Protein AF-0000000073494129 (afdb_homodimer)

Radius of gyration: 34.75 Å; Cα contacts (8 Å, |Δi|>4): 267; chains: 2; bounding box: 136×107×56 Å

Solvent-accessible surface area (backbone atoms only — not comparable to full-atom values): 20335 Å² total; per-residue (Å²): 143,83,83,86,74,84,69,79,71,72,79,73,80,78,79,75,77,71,79,79,78,85,82,74,72,57,86,70,65,65,87,64,65,72,73,70,74,83,47,65,72,55,46,52,47,38,52,69,36,65,67,53,18,71,71,28,72,67,41,43,50,52,49,50,52,50,38,52,51,42,27,74,72,69,63,77,30,65,69,54,54,41,36,52,50,52,44,51,50,51,51,50,50,37,54,53,42,50,53,50,52,50,49,52,51,49,50,37,52,41,28,54,35,89,86,26,94,46,45,64,79,72,57,50,58,42,66,58,48,49,49,38,60,71,74,66,42,70,58,60,67,64,67,57,49,56,38,43,51,52,42,50,47,52,40,55,77,40,64,45,53,56,48,37,53,48,47,31,64,74,61,71,102,140,74,87,76,82,72,80,73,79,74,74,78,80,78,80,74,76,70,75,80,77,81,76,77,69,60,81,72,60,65,86,63,67,72,72,70,75,86,46,65,72,55,46,53,46,39,54,69,35,64,67,52,16,70,70,28,71,66,42,42,51,55,50,50,53,50,38,53,52,43,26,74,71,69,64,75,28,65,68,54,54,39,36,53,51,51,43,50,52,52,50,51,50,37,53,51,43,51,54,51,52,51,49,53,50,48,50,38,53,41,30,52,34,89,87,24,94,45,44,66,78,72,61,47,57,38,64,60,49,49,49,38,58,71,73,67,42,70,59,60,68,65,67,56,48,57,36,41,50,51,43,50,47,53,39,54,77,40,63,47,52,56,48,38,53,50,45,30,65,77,60,71,102

Foldseek 3Di:
DDDDPPPVVPPDPDPPPPPDDDDPVPVVDDVVVPPPPDDPVNLCQVLVAVVSQLVDPNSLVLLVVVLVVVCVVPVPSVVLNVLSVVLVVLVVLLVVLVVVLVVLVVCLQQALDPPHPNHPPPDDCSVVSVCCSPPPNDPDSCVCVVVSVVSSVVCRVPVSVVVSVVSCVVHVD/DDDDDPPDPPDPDDPPPPPDPDPPPPVVPPVPVPLPPDDPVNLCQVLVAVVSQLVDPNSLVLLVVVLVVVCVVPVPSVVLVVLSVVLVVLVVLLVVLVVVLVVLVVCLQQALDPPHPNHPPPPPCSVVSVCCSPPPGDPDSCVCVVVSVVSSVVCRVPCSVVVSVVSCVVHVD

Secondary structure (DSSP, 8-state):
-----------------------TTGGGS----------HHHHHHHHH-HHHHHH-HHHHHHHHHHHHHHHHHHS--HHHHHHHHHHHHHHHHHHHHHHHHHHHHHHIIIIISTT-TT-----SSHHHHHHIIIII--TTTTTTHHHHHHHHHHHHTTHHHHHHHHHHHHHT-/-----------------------TTGGGS----------HHHHHHHHH-HHHHHH-HHHHHHHHHHHHHHHHHHS--HHHHHHHHHHHHHHHHHHHHHHHHHHHHHHIIIIISTT-TT-----TTHHHHHHIIIII--TTTTTTHHHHHHHHHHHHTTHHHHHHHHHHHHHT-

pLDDT: mean 80.73, std 26.27, range [21.56, 98.44]

Sequence (346 aa):
MSSPTKDAAQPAPQATTTPATKTEKEKEKAKQEKKKVLTKPQGEKWSSSINALLADPEGVEAFRDFLVELENESGEAGEYTRYIDFYLECEEYKARFKKLEDKAKEIFEDYLAVGADKEVGTGGKSVEIGDKLEDEGLEGVNLFDEPQKKVKKKLADGVYINFCLDIKKKLKLMSSPTKDAAQPAPQATTTPATKTEKEKEKAKQEKKKVLTKPQGEKWSSSINALLADPEGVEAFRDFLVELENESGEAGEYTRYIDFYLECEEYKARFKKLEDKAKEIFEDYLAVGADKEVGTGGKSVEIGDKLEDEGLEGVNLFDEPQKKVKKKLADGVYINFCLDIKKKLKL

Nearest PDB structures (foldseek):
  6rlu-assembly1_B  TM=3.158E-01  e=8.314E+00  Trypanosoma brucei gambiense

Structure (mmCIF, N/CA/C/O backbone):
data_AF-0000000073494129-model_v1
#
loop_
_entity.id
_entity.type
_entity.pdbx_description
1 polymer 'RGS domain-containing protein'
#
loop_
_atom_site.group_PDB
_atom_site.id
_atom_site.type_symbol
_atom_site.label_atom_id
_atom_site.label_alt_id
_atom_site.label_comp_id
_atom_site.label_asym_id
_atom_site.label_entity_id
_atom_site.label_seq_id
_atom_site.pdbx_PDB_ins_code
_atom_site.Cartn_x
_atom_site.Cartn_y
_atom_site.Cartn_z
_atom_site.occupancy
_atom_site.B_iso_or_equiv
_atom_site.auth_seq_id
_atom_site.auth_comp_id
_atom_site.auth_asym_id
_atom_site.auth_atom_id
_atom_site.pdbx_PDB_model_num
ATOM 1 N N . MET A 1 1 ? -78.188 -54.969 -7.621 1 22.17 1 MET A N 1
ATOM 2 C CA . MET A 1 1 ? -78.312 -54.125 -8.797 1 22.17 1 MET A CA 1
ATOM 3 C C . MET A 1 1 ? -77 -53.469 -9.164 1 22.17 1 MET A C 1
ATOM 5 O O . MET A 1 1 ? -76.062 -53.406 -8.344 1 22.17 1 MET A O 1
ATOM 9 N N . SER A 1 2 ? -77.062 -52.562 -10.234 1 22.11 2 SER A N 1
ATOM 10 C CA . SER A 1 2 ? -76.312 -52.156 -11.398 1 22.11 2 SER A CA 1
ATOM 11 C C . SER A 1 2 ? -75.188 -51.188 -11.016 1 22.11 2 SER A C 1
ATOM 13 O O . SER A 1 2 ? -74 -51.438 -11.242 1 22.11 2 SER A O 1
ATOM 15 N N . SER A 1 3 ? -75.375 -49.906 -11.406 1 23.48 3 SER A N 1
ATOM 16 C CA . SER A 1 3 ? -74.688 -49.406 -12.594 1 23.48 3 SER A CA 1
ATOM 17 C C . SER A 1 3 ? -73.5 -48.531 -12.227 1 23.48 3 SER A C 1
ATOM 19 O O . SER A 1 3 ? -72.375 -48.75 -12.719 1 23.48 3 SER A O 1
ATOM 21 N N . PRO A 1 4 ? -73.625 -47.156 -12.242 1 27.2 4 PRO A N 1
ATOM 22 C CA . PRO A 1 4 ? -73.062 -46.188 -13.172 1 27.2 4 PRO A CA 1
ATOM 23 C C . PRO A 1 4 ? -71.812 -45.5 -12.609 1 27.2 4 PRO A C 1
ATOM 25 O O . PRO A 1 4 ? -71.688 -45.312 -11.391 1 27.2 4 PRO A O 1
ATOM 28 N N . THR A 1 5 ? -70.688 -45.469 -13.352 1 24.5 5 THR A N 1
ATOM 29 C CA . THR A 1 5 ? -69.25 -45.312 -13.5 1 24.5 5 THR A CA 1
ATOM 30 C C . THR A 1 5 ? -68.875 -43.844 -13.367 1 24.5 5 THR A C 1
ATOM 32 O O . THR A 1 5 ? -67.688 -43.5 -13.5 1 24.5 5 THR A O 1
ATOM 35 N N . LYS A 1 6 ? -70 -42.844 -13.18 1 23.64 6 LYS A N 1
ATOM 36 C CA . LYS A 1 6 ? -69.688 -41.594 -13.883 1 23.64 6 LYS A CA 1
ATOM 37 C C . LYS A 1 6 ? -68.438 -40.938 -13.328 1 23.64 6 LYS A C 1
ATOM 39 O O . LYS A 1 6 ? -68.375 -40.562 -12.148 1 23.64 6 LYS A O 1
ATOM 44 N N . ASP A 1 7 ? -67.188 -41.25 -13.844 1 23.44 7 ASP A N 1
ATOM 45 C CA . ASP A 1 7 ? -65.812 -40.906 -13.633 1 23.44 7 ASP A CA 1
ATOM 46 C C . ASP A 1 7 ? -65.562 -39.406 -13.789 1 23.44 7 ASP A C 1
ATOM 48 O O . ASP A 1 7 ? -65.625 -38.875 -14.906 1 23.44 7 ASP A O 1
ATOM 52 N N . ALA A 1 8 ? -66.5 -38.562 -13.023 1 25.3 8 ALA A N 1
ATOM 53 C CA . ALA A 1 8 ? -66.5 -37.125 -13.25 1 25.3 8 ALA A CA 1
ATOM 54 C C . ALA A 1 8 ? -65.125 -36.562 -13.32 1 25.3 8 ALA A C 1
ATOM 56 O O . ALA A 1 8 ? -64.375 -36.594 -12.328 1 25.3 8 ALA A O 1
ATOM 57 N N . ALA A 1 9 ? -64.438 -36.75 -14.578 1 24.75 9 ALA A N 1
ATOM 58 C CA . ALA A 1 9 ? -63.094 -36.406 -15 1 24.75 9 ALA A CA 1
ATOM 59 C C . ALA A 1 9 ? -62.812 -34.906 -14.781 1 24.75 9 ALA A C 1
ATOM 61 O O . ALA A 1 9 ? -63.531 -34.062 -15.305 1 24.75 9 ALA A O 1
ATOM 62 N N . GLN A 1 10 ? -62.719 -34.531 -13.477 1 27.98 10 GLN A N 1
ATOM 63 C CA . GLN A 1 10 ? -62.469 -33.125 -13.125 1 27.98 10 GLN A CA 1
ATOM 64 C C . GLN A 1 10 ? -61.469 -32.469 -14.062 1 27.98 10 GLN A C 1
ATOM 66 O O . GLN A 1 10 ? -60.406 -33.062 -14.344 1 27.98 10 GLN A O 1
ATOM 71 N N . PRO A 1 11 ? -62 -31.672 -15.008 1 27.75 11 PRO A N 1
ATOM 72 C CA . PRO A 1 11 ? -61.219 -31.047 -16.078 1 27.75 11 PRO A CA 1
ATOM 73 C C . PRO A 1 11 ? -59.938 -30.406 -15.555 1 27.75 11 PRO A C 1
ATOM 75 O O . PRO A 1 11 ? -59.938 -29.844 -14.453 1 27.75 11 PRO A O 1
ATOM 78 N N . ALA A 1 12 ? -58.781 -30.938 -15.953 1 27.8 12 ALA A N 1
ATOM 79 C CA . ALA A 1 12 ? -57.375 -30.609 -15.719 1 27.8 12 ALA A CA 1
ATOM 80 C C . ALA A 1 12 ? -57.094 -29.141 -15.984 1 27.8 12 ALA A C 1
ATOM 82 O O . ALA A 1 12 ? -57.562 -28.578 -16.969 1 27.8 12 ALA A O 1
ATOM 83 N N . PRO A 1 13 ? -57.031 -28.344 -14.844 1 28.06 13 PRO A N 1
ATOM 84 C CA . PRO A 1 13 ? -56.719 -26.922 -14.938 1 28.06 13 PRO A CA 1
ATOM 85 C C . PRO A 1 13 ? -55.656 -26.609 -15.984 1 28.06 13 PRO A C 1
ATOM 87 O O . PRO A 1 13 ? -54.688 -27.359 -16.125 1 28.06 13 PRO A O 1
ATOM 90 N N . GLN A 1 14 ? -56.031 -26.047 -17.125 1 25.22 14 GLN A N 1
ATOM 91 C CA . GLN A 1 14 ? -55.25 -25.609 -18.297 1 25.22 14 GLN A CA 1
ATOM 92 C C . GLN A 1 14 ? -54.031 -24.812 -17.875 1 25.22 14 GLN A C 1
ATOM 94 O O . GLN A 1 14 ? -54.094 -23.984 -16.969 1 25.22 14 GLN A O 1
ATOM 99 N N . ALA A 1 15 ? -52.781 -25.406 -18.172 1 29.42 15 ALA A N 1
ATOM 100 C CA . ALA A 1 15 ? -51.375 -25.062 -18.094 1 29.42 15 ALA A CA 1
ATOM 101 C C . ALA A 1 15 ? -51.094 -23.672 -18.688 1 29.42 15 ALA A C 1
ATOM 103 O O . ALA A 1 15 ? -51.219 -23.484 -19.891 1 29.42 15 ALA A O 1
ATOM 104 N N . THR A 1 16 ? -51.75 -22.656 -18.141 1 28.91 16 THR A N 1
ATOM 105 C CA . THR A 1 16 ? -51.438 -21.359 -18.719 1 28.91 16 THR A CA 1
ATOM 106 C C . THR A 1 16 ? -49.938 -21.203 -18.875 1 28.91 16 THR A C 1
ATOM 108 O O . THR A 1 16 ? -49.156 -21.438 -17.938 1 28.91 16 THR A O 1
ATOM 111 N N . THR A 1 17 ? -49.469 -21.375 -20.203 1 28.91 17 THR A N 1
ATOM 112 C CA . THR A 1 17 ? -48.156 -21.25 -20.859 1 28.91 17 THR A CA 1
ATOM 113 C C . THR A 1 17 ? -47.5 -19.906 -20.5 1 28.91 17 THR A C 1
ATOM 115 O O . THR A 1 17 ? -48.031 -18.844 -20.891 1 28.91 17 THR A O 1
ATOM 118 N N . THR A 1 18 ? -47.25 -19.734 -19.141 1 30.62 18 THR A N 1
ATOM 119 C CA . THR A 1 18 ? -46.531 -18.516 -18.781 1 30.62 18 THR A CA 1
ATOM 120 C C . THR A 1 18 ? -45.406 -18.234 -19.781 1 30.62 18 THR A C 1
ATOM 122 O O . THR A 1 18 ? -44.625 -19.125 -20.109 1 30.62 18 THR A O 1
ATOM 125 N N . PRO A 1 19 ? -45.594 -17.094 -20.516 1 29.94 19 PRO A N 1
ATOM 126 C CA . PRO A 1 19 ? -44.656 -16.609 -21.531 1 29.94 19 PRO A CA 1
ATOM 127 C C . PRO A 1 19 ? -43.188 -16.609 -21.031 1 29.94 19 PRO A C 1
ATOM 129 O O . PRO A 1 19 ? -42.906 -16.156 -19.922 1 29.94 19 PRO A O 1
ATOM 132 N N . ALA A 1 20 ? -42.406 -17.609 -21.5 1 30.62 20 ALA A N 1
ATOM 133 C CA . ALA A 1 20 ? -40.969 -17.766 -21.375 1 30.62 20 ALA A CA 1
ATOM 134 C C . ALA A 1 20 ? -40.25 -16.453 -21.656 1 30.62 20 ALA A C 1
ATOM 136 O O . ALA A 1 20 ? -40.531 -15.773 -22.656 1 30.62 20 ALA A O 1
ATOM 137 N N . THR A 1 21 ? -40 -15.648 -20.594 1 28.28 21 THR A N 1
ATOM 138 C CA . THR A 1 21 ? -39.094 -14.5 -20.531 1 28.28 21 THR A CA 1
ATOM 139 C C . THR A 1 21 ? -37.875 -14.727 -21.438 1 28.28 21 THR A C 1
ATOM 141 O O . THR A 1 21 ? -37.344 -15.836 -21.5 1 28.28 21 THR A O 1
ATOM 144 N N . LYS A 1 22 ? -37.469 -13.492 -22.219 1 27.72 22 LYS A N 1
ATOM 145 C CA . LYS A 1 22 ? -36.469 -13.086 -23.219 1 27.72 22 LYS A CA 1
ATOM 146 C C . LYS A 1 22 ? -35.094 -13.609 -22.859 1 27.72 22 LYS A C 1
ATOM 148 O O . LYS A 1 22 ? -34.781 -13.805 -21.672 1 27.72 22 LYS A O 1
ATOM 153 N N . THR A 1 23 ? -34.219 -13.969 -24.047 1 28.17 23 THR A N 1
ATOM 154 C CA . THR A 1 23 ? -33.031 -14.578 -24.609 1 28.17 23 THR A CA 1
ATOM 155 C C . THR A 1 23 ? -31.781 -13.883 -24.094 1 28.17 23 THR A C 1
ATOM 157 O O . THR A 1 23 ? -31.422 -12.797 -24.562 1 28.17 23 THR A O 1
ATOM 160 N N . GLU A 1 24 ? -31.734 -13.625 -22.734 1 28.58 24 GLU A N 1
ATOM 161 C CA . GLU A 1 24 ? -30.469 -13.031 -22.281 1 28.58 24 GLU A CA 1
ATOM 162 C C . GLU A 1 24 ? -29.281 -13.875 -22.703 1 28.58 24 GLU A C 1
ATOM 164 O O . GLU A 1 24 ? -28.188 -13.727 -22.172 1 28.58 24 GLU A O 1
ATOM 169 N N . LYS A 1 25 ? -29.547 -15.047 -23.359 1 28.56 25 LYS A N 1
ATOM 170 C CA . LYS A 1 25 ? -28.359 -15.844 -23.656 1 28.56 25 LYS A CA 1
ATOM 171 C C . LYS A 1 25 ? -27.359 -15.055 -24.5 1 28.56 25 LYS A C 1
ATOM 173 O O . LYS A 1 25 ? -26.234 -15.508 -24.734 1 28.56 25 LYS A O 1
ATOM 178 N N . GLU A 1 26 ? -27.891 -14.094 -25.344 1 28.84 26 GLU A N 1
ATOM 179 C CA . GLU A 1 26 ? -27.047 -13.867 -26.516 1 28.84 26 GLU A CA 1
ATOM 180 C C . GLU A 1 26 ? -25.828 -13.023 -26.141 1 28.84 26 GLU A C 1
ATOM 182 O O . GLU A 1 26 ? -24.875 -12.93 -26.922 1 28.84 26 GLU A O 1
ATOM 187 N N . LYS A 1 27 ? -26.062 -11.898 -25.328 1 31.28 27 LYS A N 1
ATOM 188 C CA . LYS A 1 27 ? -24.938 -10.961 -25.453 1 31.28 27 LYS A CA 1
ATOM 189 C C . LYS A 1 27 ? -23.641 -11.602 -25 1 31.28 27 LYS A C 1
ATOM 191 O O . LYS A 1 27 ? -22.812 -10.953 -24.344 1 31.28 27 LYS A O 1
ATOM 196 N N . GLU A 1 28 ? -23.75 -12.883 -24.469 1 32.31 28 GLU A N 1
ATOM 197 C CA . GLU A 1 28 ? -22.453 -13.375 -24.031 1 32.31 28 GLU A CA 1
ATOM 198 C C . GLU A 1 28 ? -21.469 -13.469 -25.203 1 32.31 28 GLU A C 1
ATOM 200 O O . GLU A 1 28 ? -20.391 -14.055 -25.078 1 32.31 28 GLU A O 1
ATOM 205 N N . LYS A 1 29 ? -22.062 -13.211 -26.453 1 30.86 29 LYS A N 1
ATOM 206 C CA . LYS A 1 29 ? -21.156 -13.617 -27.516 1 30.86 29 LYS A CA 1
ATOM 207 C C . LYS A 1 29 ? -19.781 -13.008 -27.328 1 30.86 29 LYS A C 1
ATOM 209 O O . LYS A 1 29 ? -18.766 -13.719 -27.328 1 30.86 29 LYS A O 1
ATOM 214 N N . ALA A 1 30 ? -19.406 -11.812 -28.141 1 31.19 30 ALA A N 1
ATOM 215 C CA . ALA A 1 30 ? -18.516 -11.422 -29.219 1 31.19 30 ALA A CA 1
ATOM 216 C C . ALA A 1 30 ? -17.297 -10.68 -28.688 1 31.19 30 ALA A C 1
ATOM 218 O O . ALA A 1 30 ? -16.5 -10.148 -29.469 1 31.19 30 ALA A O 1
ATOM 219 N N . LYS A 1 31 ? -17.359 -10.008 -27.625 1 38.16 31 LYS A N 1
ATOM 220 C CA . LYS A 1 31 ? -15.984 -9.516 -27.609 1 38.16 31 LYS A CA 1
ATOM 221 C C . LYS A 1 31 ? -14.992 -10.641 -27.875 1 38.16 31 LYS A C 1
ATOM 223 O O . LYS A 1 31 ? -14.656 -11.398 -26.953 1 38.16 31 LYS A O 1
ATOM 228 N N . GLN A 1 32 ? -15.109 -11.469 -28.875 1 32.44 32 GLN A N 1
ATOM 229 C CA . GLN A 1 32 ? -14.078 -12.305 -29.469 1 32.44 32 GLN A CA 1
ATOM 230 C C . GLN A 1 32 ? -12.703 -11.664 -29.328 1 32.44 32 GLN A C 1
ATOM 232 O O . GLN A 1 32 ? -12.352 -10.758 -30.094 1 32.44 32 GLN A O 1
ATOM 237 N N . GLU A 1 33 ? -12.312 -11.211 -28.188 1 41.53 33 GLU A N 1
ATOM 238 C CA . GLU A 1 33 ? -10.922 -10.844 -27.984 1 41.53 33 GLU A CA 1
ATOM 239 C C . GLU A 1 33 ? -10.008 -11.578 -28.953 1 41.53 33 GLU A C 1
ATOM 241 O O . GLU A 1 33 ? -10.062 -12.805 -29.062 1 41.53 33 GLU A O 1
ATOM 246 N N . LYS A 1 34 ? -9.695 -11.094 -30.047 1 43.16 34 LYS A N 1
ATOM 247 C CA . LYS A 1 34 ? -8.695 -11.547 -31 1 43.16 34 LYS A CA 1
ATOM 248 C C . LYS A 1 34 ? -7.609 -12.367 -30.328 1 43.16 34 LYS A C 1
ATOM 250 O O . LYS A 1 34 ? -6.922 -11.875 -29.422 1 43.16 34 LYS A O 1
ATOM 255 N N . LYS A 1 35 ? -7.941 -13.625 -29.906 1 50.47 35 LYS A N 1
ATOM 256 C CA . LYS A 1 35 ? -6.859 -14.523 -29.516 1 50.47 35 LYS A CA 1
ATOM 257 C C . LYS A 1 35 ? -5.547 -14.141 -30.188 1 50.47 35 LYS A C 1
ATOM 259 O O . LYS A 1 35 ? -5.406 -14.289 -31.406 1 50.47 35 LYS A O 1
ATOM 264 N N . LYS A 1 36 ? -5.066 -13.055 -29.766 1 59.19 36 LYS A N 1
ATOM 265 C CA . LYS A 1 36 ? -3.75 -12.688 -30.266 1 59.19 36 LYS A CA 1
ATOM 266 C C . LYS A 1 36 ? -2.928 -13.93 -30.625 1 59.19 36 LYS A C 1
ATOM 268 O O . LYS A 1 36 ? -2.844 -14.867 -29.828 1 59.19 36 LYS A O 1
ATOM 273 N N . VAL A 1 37 ? -2.824 -14.141 -31.906 1 66.31 37 VAL A N 1
ATOM 274 C CA . VAL A 1 37 ? -2.051 -15.242 -32.469 1 66.31 37 VAL A CA 1
ATOM 275 C C . VAL A 1 37 ? -0.704 -15.352 -31.75 1 66.31 37 VAL A C 1
ATOM 277 O O . VAL A 1 37 ? -0.014 -14.344 -31.562 1 66.31 37 VAL A O 1
ATOM 280 N N . LEU A 1 38 ? -0.598 -16.5 -31.016 1 84.12 38 LEU A N 1
ATOM 281 C CA . LEU A 1 38 ? 0.667 -16.859 -30.391 1 84.12 38 LEU A CA 1
ATOM 282 C C . LEU A 1 38 ? 1.811 -16.812 -31.391 1 84.12 38 LEU A C 1
ATOM 284 O O . LEU A 1 38 ? 1.734 -17.438 -32.438 1 84.12 38 LEU A O 1
ATOM 288 N N . THR A 1 39 ? 2.783 -15.898 -31.188 1 89.69 39 THR A N 1
ATOM 289 C CA . THR A 1 39 ? 3.938 -15.773 -32.062 1 89.69 39 THR A CA 1
ATOM 290 C C . THR A 1 39 ? 5.074 -16.672 -31.609 1 89.69 39 THR A C 1
ATOM 292 O O . THR A 1 39 ? 5.125 -17.062 -30.438 1 89.69 39 THR A O 1
ATOM 295 N N . LYS A 1 40 ? 5.93 -17.016 -32.562 1 92.06 40 LYS A N 1
ATOM 296 C CA . LYS A 1 40 ? 7.039 -17.922 -32.281 1 92.06 40 LYS A CA 1
ATOM 297 C C . LYS A 1 40 ? 7.957 -17.344 -31.203 1 92.06 40 LYS A C 1
ATOM 299 O O . LYS A 1 40 ? 8.328 -18.047 -30.25 1 92.06 40 LYS A O 1
ATOM 304 N N . PRO A 1 41 ? 8.352 -16.125 -31.281 1 93.06 41 PRO A N 1
ATOM 305 C CA . PRO A 1 41 ? 9.211 -15.578 -30.219 1 93.06 41 PRO A CA 1
ATOM 306 C C . P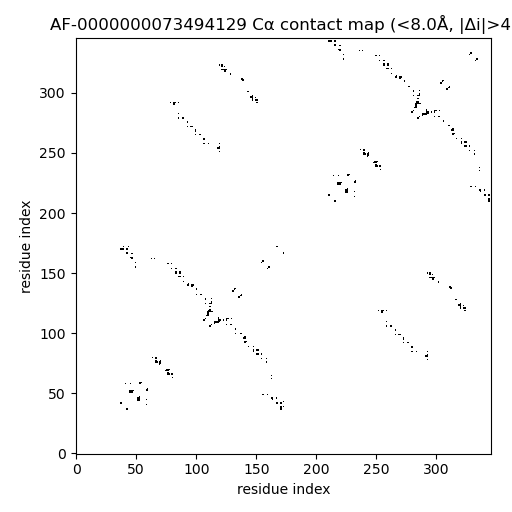RO A 1 41 ? 8.562 -15.633 -28.844 1 93.06 41 PRO A C 1
ATOM 308 O O . PRO A 1 41 ? 9.242 -15.891 -27.844 1 93.06 41 PRO A O 1
ATOM 311 N N . GLN A 1 42 ? 7.336 -15.453 -28.812 1 93.12 42 GLN A N 1
ATOM 312 C CA . GLN A 1 42 ? 6.613 -15.531 -27.547 1 93.12 42 GLN A CA 1
ATOM 313 C C . GLN A 1 42 ? 6.629 -16.953 -27 1 93.12 42 GLN A C 1
ATOM 315 O O . GLN A 1 42 ? 6.867 -17.156 -25.797 1 93.12 42 GLN A O 1
ATOM 320 N N . GLY A 1 43 ? 6.359 -17.828 -27.875 1 95.44 43 GLY A N 1
ATOM 321 C CA . GLY A 1 43 ? 6.371 -19.234 -27.469 1 95.44 43 GLY A CA 1
ATOM 322 C C . GLY A 1 43 ? 7.707 -19.672 -26.906 1 95.44 43 GLY A C 1
ATOM 323 O O . GLY A 1 43 ? 7.758 -20.391 -25.891 1 95.44 43 GLY A O 1
ATOM 324 N N . GLU A 1 44 ? 8.719 -19.25 -27.547 1 95.75 44 GLU A N 1
ATOM 325 C CA . GLU A 1 44 ? 10.062 -19.578 -27.094 1 95.75 44 GLU A CA 1
ATOM 326 C C . GLU A 1 44 ? 10.352 -18.953 -25.734 1 95.75 44 GLU A C 1
ATOM 328 O O . GLU A 1 44 ? 10.953 -19.594 -24.859 1 95.75 44 GLU A O 1
ATOM 333 N N . LYS A 1 45 ? 9.953 -17.781 -25.562 1 96.12 45 LYS A N 1
ATOM 334 C CA . LYS A 1 45 ? 10.148 -17.094 -24.297 1 96.12 45 LYS A CA 1
ATOM 335 C C . LYS A 1 45 ? 9.398 -17.781 -23.172 1 96.12 45 LYS A C 1
ATOM 337 O O . LYS A 1 45 ? 9.969 -18.062 -22.109 1 96.12 45 LYS A O 1
ATOM 342 N N . TRP A 1 46 ? 8.203 -18.156 -23.406 1 97.06 46 TRP A N 1
ATOM 343 C CA . TRP A 1 46 ? 7.34 -18.719 -22.375 1 97.06 46 TRP A CA 1
ATOM 344 C C . TRP A 1 46 ? 7.758 -20.141 -22.031 1 97.06 46 TRP A C 1
ATOM 346 O O . TRP A 1 46 ? 7.539 -20.609 -20.906 1 97.06 46 TRP A O 1
ATOM 356 N N . SER A 1 47 ? 8.359 -20.766 -22.984 1 96.88 47 SER A N 1
ATOM 357 C CA . SER A 1 47 ? 8.75 -22.156 -22.766 1 96.88 47 SER A CA 1
ATOM 358 C C . SER A 1 47 ? 10.18 -22.25 -22.266 1 96.88 47 SER A C 1
ATOM 360 O O . SER A 1 47 ? 10.656 -23.344 -21.938 1 96.88 47 SER A O 1
ATOM 362 N N . SER A 1 48 ? 10.859 -21.156 -22.141 1 96.5 48 SER A N 1
ATOM 363 C CA . SER A 1 48 ? 12.234 -21.156 -21.656 1 96.5 48 SER A CA 1
ATOM 364 C C . SER A 1 48 ? 12.297 -21.359 -20.156 1 96.5 48 SER A C 1
ATOM 366 O O . SER A 1 48 ? 13.188 -22.047 -19.641 1 96.5 48 SER A O 1
ATOM 368 N N . SER A 1 49 ? 11.414 -20.703 -19.406 1 97.31 49 SER A N 1
ATOM 369 C CA . SER A 1 49 ? 11.312 -20.859 -17.953 1 97.31 49 SER A CA 1
ATOM 370 C C . SER A 1 49 ? 9.945 -20.422 -17.453 1 97.31 49 SER A C 1
ATOM 372 O O . SER A 1 49 ? 9.289 -19.578 -18.062 1 97.31 49 SER A O 1
ATOM 374 N N . ILE A 1 50 ? 9.617 -20.969 -16.359 1 98.19 50 ILE A N 1
ATOM 375 C CA . ILE A 1 50 ? 8.344 -20.594 -15.75 1 98.19 50 ILE A CA 1
ATOM 376 C C . ILE A 1 50 ? 8.391 -19.141 -15.305 1 98.19 50 ILE A C 1
ATOM 378 O O . ILE A 1 50 ? 7.379 -18.438 -15.367 1 98.19 50 ILE A O 1
ATOM 382 N N . ASN A 1 51 ? 9.578 -18.672 -14.914 1 97.94 51 ASN A N 1
ATOM 383 C CA . ASN A 1 51 ? 9.742 -17.266 -14.547 1 97.94 51 ASN A CA 1
ATOM 384 C C . ASN A 1 51 ? 9.391 -16.344 -15.703 1 97.94 51 ASN A C 1
ATOM 386 O O . ASN A 1 51 ? 8.688 -15.352 -15.516 1 97.94 51 ASN A O 1
ATOM 390 N N . ALA A 1 52 ? 9.852 -16.703 -16.875 1 97.81 52 ALA A N 1
ATOM 391 C CA . ALA A 1 52 ? 9.578 -15.906 -18.062 1 97.81 52 ALA A CA 1
ATOM 392 C C . ALA A 1 52 ? 8.086 -15.914 -18.406 1 97.81 52 ALA A C 1
ATOM 394 O O . ALA A 1 52 ? 7.531 -14.883 -18.781 1 97.81 52 ALA A O 1
ATOM 395 N N . LEU A 1 53 ? 7.504 -17.031 -18.25 1 97.94 53 LEU A N 1
ATOM 396 C CA . LEU A 1 53 ? 6.078 -17.156 -18.516 1 97.94 53 LEU A CA 1
ATOM 397 C C . LEU A 1 53 ? 5.27 -16.281 -17.562 1 97.94 53 LEU A C 1
ATOM 399 O O . LEU A 1 53 ? 4.445 -15.477 -18 1 97.94 53 LEU A O 1
ATOM 403 N N . LEU A 1 54 ? 5.555 -16.375 -16.25 1 98.06 54 LEU A N 1
ATOM 404 C CA . LEU A 1 54 ? 4.754 -15.734 -15.203 1 98.06 54 LEU A CA 1
ATOM 405 C C . LEU A 1 54 ? 5.02 -14.227 -15.164 1 98.06 54 LEU A C 1
ATOM 407 O O . LEU A 1 54 ? 4.227 -13.469 -14.594 1 98.06 54 LEU A O 1
ATOM 411 N N . ALA A 1 55 ? 6.094 -13.82 -15.758 1 97.12 55 ALA A N 1
ATOM 412 C CA . ALA A 1 55 ? 6.441 -12.406 -15.797 1 97.12 55 ALA A CA 1
ATOM 413 C C . ALA A 1 55 ? 5.711 -11.695 -16.922 1 97.12 55 ALA A C 1
ATOM 415 O O . ALA A 1 55 ? 5.672 -10.461 -16.969 1 97.12 55 ALA A O 1
ATOM 416 N N . ASP A 1 56 ? 5.145 -12.422 -17.844 1 96.81 56 ASP A N 1
ATOM 417 C CA . ASP A 1 56 ? 4.473 -11.867 -19.016 1 96.81 56 ASP A CA 1
ATOM 418 C C . ASP A 1 56 ? 2.957 -12.008 -18.891 1 96.81 56 ASP A C 1
ATOM 420 O O . ASP A 1 56 ? 2.426 -13.125 -18.922 1 96.81 56 ASP A O 1
ATOM 424 N N . PRO A 1 57 ? 2.303 -10.867 -18.875 1 96.62 57 PRO A N 1
ATOM 425 C CA . PRO A 1 57 ? 0.844 -10.938 -18.766 1 96.62 57 PRO A CA 1
ATOM 426 C C . PRO A 1 57 ? 0.203 -11.734 -19.891 1 96.62 57 PRO A C 1
ATOM 428 O O . PRO A 1 57 ? -0.778 -12.453 -19.672 1 96.62 57 PRO A O 1
ATOM 431 N N . GLU A 1 58 ? 0.74 -11.578 -21 1 96.69 58 GLU A N 1
ATOM 432 C CA . GLU A 1 58 ? 0.202 -12.344 -22.109 1 96.69 58 GLU A CA 1
ATOM 433 C C . GLU A 1 58 ? 0.486 -13.836 -21.953 1 96.69 58 GLU A C 1
ATOM 435 O O . GLU A 1 58 ? -0.329 -14.672 -22.344 1 96.69 58 GLU A O 1
ATOM 440 N N . GLY A 1 59 ? 1.662 -14.117 -21.453 1 97.31 59 GLY A N 1
ATOM 441 C CA . GLY A 1 59 ? 1.993 -15.508 -21.172 1 97.31 59 GLY A CA 1
ATOM 442 C C . GLY A 1 59 ? 1.079 -16.141 -20.156 1 97.31 59 GLY A C 1
ATOM 443 O O . GLY A 1 59 ? 0.651 -17.281 -20.312 1 97.31 59 GLY A O 1
ATOM 444 N N . VAL A 1 60 ? 0.789 -15.383 -19.141 1 97.81 60 VAL A N 1
ATOM 445 C CA . VAL A 1 60 ? -0.112 -15.844 -18.078 1 97.81 60 VAL A CA 1
ATOM 446 C C . VAL A 1 60 ? -1.491 -16.125 -18.672 1 97.81 60 VAL A C 1
ATOM 448 O O . VAL A 1 60 ? -2.107 -17.156 -18.359 1 97.81 60 VAL A O 1
ATOM 451 N N . GLU A 1 61 ? -1.951 -15.281 -19.516 1 96.88 61 GLU A N 1
ATOM 452 C CA . GLU A 1 61 ? -3.246 -15.477 -20.156 1 96.88 61 GLU A CA 1
ATOM 453 C C . GLU A 1 61 ? -3.252 -16.734 -21.016 1 96.88 61 GLU A C 1
ATOM 455 O O . GLU A 1 61 ? -4.211 -17.516 -20.984 1 96.88 61 GLU A O 1
ATOM 460 N N . ALA A 1 62 ? -2.207 -16.891 -21.797 1 96 62 ALA A N 1
ATOM 461 C CA . ALA A 1 62 ? -2.082 -18.094 -22.594 1 96 62 ALA A CA 1
ATOM 462 C C . ALA A 1 62 ? -2.088 -19.344 -21.719 1 96 62 ALA A C 1
ATOM 464 O O . ALA A 1 62 ? -2.695 -20.359 -22.078 1 96 62 ALA A O 1
ATOM 465 N N . PHE A 1 63 ? -1.429 -19.281 -20.672 1 97 63 PHE A N 1
ATOM 466 C CA . PHE A 1 63 ? -1.348 -20.406 -19.75 1 97 63 PHE A CA 1
ATOM 467 C C . PHE A 1 63 ? -2.715 -20.703 -19.141 1 97 63 PHE A C 1
ATOM 469 O O . PHE A 1 63 ? -3.104 -21.859 -19.016 1 97 63 PHE A O 1
ATOM 476 N N . ARG A 1 64 ? -3.42 -19.688 -18.75 1 96.38 64 ARG A N 1
ATOM 477 C CA . ARG A 1 64 ? -4.77 -19.859 -18.219 1 96.38 64 ARG A CA 1
ATOM 478 C C . ARG A 1 64 ? -5.676 -20.547 -19.234 1 96.38 64 ARG A C 1
ATOM 480 O O . ARG A 1 64 ? -6.453 -21.438 -18.891 1 96.38 64 ARG A O 1
ATOM 487 N N . ASP A 1 65 ? -5.582 -20.078 -20.453 1 95.12 65 ASP A N 1
ATOM 488 C CA . ASP A 1 65 ? -6.355 -20.719 -21.531 1 95.12 65 ASP A CA 1
ATOM 489 C C . ASP A 1 65 ? -6.02 -22.203 -21.641 1 95.12 65 ASP A C 1
ATOM 491 O O . ASP A 1 65 ? -6.914 -23.031 -21.828 1 95.12 65 ASP A O 1
ATOM 495 N N . PHE A 1 66 ? -4.801 -22.453 -21.594 1 95.5 66 PHE A N 1
ATOM 496 C CA . PHE A 1 66 ? -4.34 -23.844 -21.641 1 95.5 66 PHE A CA 1
ATOM 497 C C . PHE A 1 66 ? -4.945 -24.656 -20.5 1 95.5 66 PHE A C 1
ATOM 499 O O . PHE A 1 66 ? -5.383 -25.781 -20.703 1 95.5 66 PHE A O 1
ATOM 506 N N . LEU A 1 67 ? -5 -24.109 -19.312 1 95.38 67 LEU A N 1
ATOM 507 C CA . LEU A 1 67 ? -5.547 -24.797 -18.156 1 95.38 67 LEU A CA 1
ATOM 508 C C . LEU A 1 67 ? -7.039 -25.062 -18.312 1 95.38 67 LEU A C 1
ATOM 510 O O . LEU A 1 67 ? -7.547 -26.109 -17.906 1 95.38 67 LEU A O 1
ATOM 514 N N . VAL A 1 68 ? -7.734 -24.078 -18.859 1 94.12 68 VAL A N 1
ATOM 515 C CA . VAL A 1 68 ? -9.164 -24.234 -19.109 1 94.12 68 VAL A CA 1
ATOM 516 C C . VAL A 1 68 ? -9.398 -25.406 -20.062 1 94.12 68 VAL A C 1
ATOM 518 O O . VAL A 1 68 ? -10.289 -26.234 -19.844 1 94.12 68 VAL A O 1
ATOM 521 N N . GLU A 1 69 ? -8.586 -25.422 -21.078 1 93.69 69 GLU A N 1
ATOM 522 C CA . GLU A 1 69 ? -8.68 -26.516 -22.031 1 93.69 69 GLU A CA 1
ATOM 523 C C . GLU A 1 69 ? -8.383 -27.859 -21.359 1 93.69 69 GLU A C 1
ATOM 525 O O . GLU A 1 69 ? -9.094 -28.844 -21.578 1 93.69 69 GLU A O 1
ATOM 530 N N . LEU A 1 70 ? -7.344 -27.859 -20.625 1 91.88 70 LEU A N 1
ATOM 531 C CA . LEU A 1 70 ? -6.961 -29.062 -19.906 1 91.88 70 LEU A CA 1
ATOM 532 C C . LEU A 1 70 ? -8.07 -29.516 -18.969 1 91.88 70 LEU A C 1
ATOM 534 O O . LEU A 1 70 ? -8.352 -30.703 -18.859 1 91.88 70 LEU A O 1
ATOM 538 N N . GLU A 1 71 ? -8.672 -28.641 -18.266 1 91.19 71 GLU A N 1
ATOM 539 C CA . GLU A 1 71 ? -9.781 -28.938 -17.359 1 91.19 71 GLU A CA 1
ATOM 540 C C . GLU A 1 71 ? -10.953 -29.547 -18.125 1 91.19 71 GLU A C 1
ATOM 542 O O . GLU A 1 71 ? -11.555 -30.531 -17.656 1 91.19 71 GLU A O 1
ATOM 547 N N . ASN A 1 72 ? -11.297 -29 -19.203 1 92.69 72 ASN A N 1
ATOM 548 C CA . ASN A 1 72 ? -12.398 -29.484 -20.031 1 92.69 72 ASN A CA 1
ATOM 549 C C . ASN A 1 72 ? -12.117 -30.891 -20.547 1 92.69 72 ASN A C 1
ATOM 551 O O . ASN A 1 72 ? -13.031 -31.719 -20.625 1 92.69 72 ASN A O 1
ATOM 555 N N . GLU A 1 73 ? -10.836 -31.156 -20.734 1 90.31 73 GLU A N 1
ATOM 556 C CA . GLU A 1 73 ? -10.453 -32.438 -21.344 1 90.31 73 GLU A CA 1
ATOM 557 C C . GLU A 1 73 ? -10.281 -33.5 -20.281 1 90.31 73 GLU A C 1
ATOM 559 O O . GLU A 1 73 ? -10.719 -34.656 -20.484 1 90.31 73 GLU A O 1
ATOM 564 N N . SER A 1 74 ? -9.578 -33.156 -19.234 1 87.56 74 SER A N 1
ATOM 565 C CA . SER A 1 74 ? -9.18 -34.219 -18.297 1 87.56 74 SER A CA 1
ATOM 566 C C . SER A 1 74 ? -9.773 -33.969 -16.906 1 87.56 74 SER A C 1
ATOM 568 O O . SER A 1 74 ? -9.789 -34.875 -16.062 1 87.56 74 SER A O 1
ATOM 570 N N . GLY A 1 75 ? -10.203 -32.844 -16.594 1 84.81 75 GLY A N 1
ATOM 571 C CA . GLY A 1 75 ? -10.797 -32.5 -15.312 1 84.81 75 GLY A CA 1
ATOM 572 C C . GLY A 1 75 ? -9.773 -32.375 -14.203 1 84.81 75 GLY A C 1
ATOM 573 O O . GLY A 1 75 ? -10.133 -32.344 -13.023 1 84.81 75 GLY A O 1
ATOM 574 N N . GLU A 1 76 ? -8.484 -32.406 -14.539 1 80.12 76 GLU A N 1
ATOM 575 C CA . GLU A 1 76 ? -7.43 -32.5 -13.531 1 80.12 76 GLU A CA 1
ATOM 576 C C . GLU A 1 76 ? -6.695 -31.172 -13.391 1 80.12 76 GLU A C 1
ATOM 578 O O . GLU A 1 76 ? -5.625 -31.109 -12.781 1 80.12 76 GLU A O 1
ATOM 583 N N . ALA A 1 77 ? -7.27 -30 -13.875 1 85.12 77 ALA A N 1
ATOM 584 C CA . ALA A 1 77 ? -6.473 -28.781 -13.898 1 85.12 77 ALA A CA 1
ATOM 585 C C . ALA A 1 77 ? -7.035 -27.734 -12.938 1 85.12 77 ALA A C 1
ATOM 587 O O . ALA A 1 77 ? -6.559 -26.609 -12.891 1 85.12 77 ALA A O 1
ATOM 588 N N . GLY A 1 78 ? -8.062 -28.062 -12.148 1 87 78 GLY A N 1
ATOM 589 C CA . GLY A 1 78 ? -8.703 -27.109 -11.266 1 87 78 GLY A CA 1
ATOM 590 C C . GLY A 1 78 ? -7.766 -26.547 -10.219 1 87 78 GLY A C 1
ATOM 591 O O . GLY A 1 78 ? -7.746 -25.328 -9.992 1 87 78 GLY A O 1
ATOM 592 N N . GLU A 1 79 ? -6.973 -27.406 -9.633 1 90.94 79 GLU A N 1
ATOM 593 C CA . GLU A 1 79 ? -6.055 -26.969 -8.586 1 90.94 79 GLU A CA 1
ATOM 594 C C . GLU A 1 79 ? -4.996 -26.016 -9.141 1 90.94 79 GLU A C 1
ATOM 596 O O . GLU A 1 79 ? -4.57 -25.078 -8.453 1 90.94 79 GLU A O 1
ATOM 601 N N . TYR A 1 80 ? -4.652 -26.141 -10.422 1 94.5 80 TYR A N 1
ATOM 602 C CA . TYR A 1 80 ? -3.586 -25.328 -10.992 1 94.5 80 TYR A CA 1
ATOM 603 C C . TYR A 1 80 ? -4.074 -23.906 -11.273 1 94.5 80 TYR A C 1
ATOM 605 O O . TYR A 1 80 ? -3.307 -22.953 -11.172 1 94.5 80 TYR A O 1
ATOM 613 N N . THR A 1 81 ? -5.328 -23.766 -11.539 1 94.06 81 THR A N 1
ATOM 614 C CA . THR A 1 81 ? -5.914 -22.438 -11.68 1 94.06 81 THR A CA 1
ATOM 615 C C . THR A 1 81 ? -5.82 -21.672 -10.367 1 94.06 81 THR A C 1
ATOM 617 O O . THR A 1 81 ? -5.469 -20.484 -10.359 1 94.06 81 THR A O 1
ATOM 620 N N . ARG A 1 82 ? -6.066 -22.344 -9.289 1 94.75 82 ARG A N 1
ATOM 621 C CA . ARG A 1 82 ? -5.934 -21.734 -7.973 1 94.75 82 ARG A CA 1
ATOM 622 C C . ARG A 1 82 ? -4.488 -21.344 -7.699 1 94.75 82 ARG A C 1
ATOM 624 O O . ARG A 1 82 ? -4.227 -20.297 -7.102 1 94.75 82 ARG A O 1
ATOM 631 N N . TYR A 1 83 ? -3.631 -22.203 -8.148 1 96.56 83 TYR A N 1
ATOM 632 C CA . TYR A 1 83 ? -2.213 -21.938 -7.938 1 96.56 83 TYR A CA 1
ATOM 633 C C . TYR A 1 83 ? -1.782 -20.656 -8.656 1 96.56 83 TYR A C 1
ATOM 635 O O . TYR A 1 83 ? -1.121 -19.797 -8.07 1 96.56 83 TYR A O 1
ATOM 643 N N . ILE A 1 84 ? -2.146 -20.5 -9.883 1 97.25 84 ILE A N 1
ATOM 644 C CA . ILE A 1 84 ? -1.722 -19.328 -10.641 1 97.25 84 ILE A CA 1
ATOM 645 C C . ILE A 1 84 ? -2.389 -18.078 -10.07 1 97.25 84 ILE A C 1
ATOM 647 O O . ILE A 1 84 ? -1.764 -17.016 -9.984 1 97.25 84 ILE A O 1
ATOM 651 N N . ASP A 1 85 ? -3.643 -18.219 -9.672 1 96.88 85 ASP A N 1
ATOM 652 C CA . ASP A 1 85 ? -4.332 -17.094 -9.07 1 96.88 85 ASP A CA 1
ATOM 653 C C . ASP A 1 85 ? -3.623 -16.641 -7.793 1 96.88 85 ASP A C 1
ATOM 655 O O . ASP A 1 85 ? -3.365 -15.445 -7.613 1 96.88 85 ASP A O 1
ATOM 659 N N . PHE A 1 86 ? -3.355 -17.609 -6.965 1 98 86 PHE A N 1
ATOM 660 C CA . PHE A 1 86 ? -2.637 -17.312 -5.73 1 98 86 PHE A CA 1
ATOM 661 C C . PHE A 1 86 ? -1.307 -16.625 -6.035 1 98 86 PHE A C 1
ATOM 663 O O . PHE A 1 86 ? -0.962 -15.617 -5.414 1 98 86 PHE A O 1
ATOM 670 N N . TYR A 1 87 ? -0.583 -17.172 -6.949 1 98.31 87 TYR A N 1
ATOM 671 C CA . TYR A 1 87 ? 0.729 -16.641 -7.301 1 98.31 87 TYR A CA 1
ATOM 672 C C . TYR A 1 87 ? 0.627 -15.172 -7.727 1 98.31 87 TYR A C 1
ATOM 674 O O . TYR A 1 87 ? 1.397 -14.328 -7.262 1 98.31 87 TYR A O 1
ATOM 682 N N . LEU A 1 88 ? -0.301 -14.906 -8.547 1 98.25 88 LEU A N 1
ATOM 683 C CA . LEU A 1 88 ? -0.45 -13.57 -9.094 1 98.25 88 LEU A CA 1
ATOM 684 C C . LEU A 1 88 ? -0.922 -12.586 -8.031 1 98.25 88 LEU A C 1
ATOM 686 O O . LEU A 1 88 ? -0.531 -11.414 -8.031 1 98.25 88 LEU A O 1
ATOM 690 N N . GLU A 1 89 ? -1.776 -13.047 -7.133 1 98.19 89 GLU A N 1
ATOM 691 C CA . GLU A 1 89 ? -2.207 -12.195 -6.031 1 98.19 89 GLU A CA 1
ATOM 692 C C . GLU A 1 89 ? -1.036 -11.828 -5.121 1 98.19 89 GLU A C 1
ATOM 694 O O . GLU A 1 89 ? -0.956 -10.711 -4.621 1 98.19 89 GLU A O 1
ATOM 699 N N . CYS A 1 90 ? -0.159 -12.773 -4.902 1 98.44 90 CYS A N 1
ATOM 700 C CA . CYS A 1 90 ? 1.046 -12.492 -4.129 1 98.44 90 CYS A CA 1
ATOM 701 C C . CYS A 1 90 ? 1.904 -11.438 -4.82 1 98.44 90 CYS A C 1
ATOM 703 O O . CYS A 1 90 ? 2.459 -10.555 -4.164 1 98.44 90 CYS A O 1
ATOM 705 N N . GLU A 1 91 ? 2.018 -11.547 -6.133 1 98.31 91 GLU A N 1
ATOM 706 C CA . GLU A 1 91 ? 2.783 -10.562 -6.887 1 98.31 91 GLU A CA 1
ATOM 707 C C . GLU A 1 91 ? 2.17 -9.172 -6.758 1 98.31 91 GLU A C 1
ATOM 709 O O . GLU A 1 91 ? 2.891 -8.18 -6.617 1 98.31 91 GLU A O 1
ATOM 714 N N . GLU A 1 92 ? 0.911 -9.125 -6.855 1 98.12 92 GLU A N 1
ATOM 715 C CA . GLU A 1 92 ? 0.223 -7.848 -6.691 1 98.12 92 GLU A CA 1
ATOM 716 C C . GLU A 1 92 ? 0.475 -7.258 -5.305 1 98.12 92 GLU A C 1
ATOM 718 O O . GLU A 1 92 ? 0.729 -6.059 -5.172 1 98.12 92 GLU A O 1
ATOM 723 N N . TYR A 1 93 ? 0.374 -8.078 -4.309 1 98.25 93 TYR A N 1
ATOM 724 C CA . TYR A 1 93 ? 0.67 -7.656 -2.945 1 98.25 93 TYR A CA 1
ATOM 725 C C . TYR A 1 93 ? 2.076 -7.074 -2.846 1 98.25 93 TYR A C 1
ATOM 727 O O . TYR A 1 93 ? 2.273 -6.004 -2.268 1 98.25 93 TYR A O 1
ATOM 735 N N . LYS A 1 94 ? 3.006 -7.73 -3.381 1 98 94 LYS A N 1
ATOM 736 C CA . LYS A 1 94 ? 4.391 -7.273 -3.33 1 98 94 LYS A CA 1
ATOM 737 C C . LYS A 1 94 ? 4.559 -5.941 -4.055 1 98 94 LYS A C 1
ATOM 739 O O . LYS A 1 94 ? 5.289 -5.062 -3.592 1 98 94 LYS A O 1
ATOM 744 N N . ALA A 1 95 ? 3.924 -5.844 -5.176 1 97.94 95 ALA A N 1
ATOM 745 C CA . ALA A 1 95 ? 3.998 -4.602 -5.941 1 97.94 95 ALA A CA 1
ATOM 746 C C . ALA A 1 95 ? 3.42 -3.432 -5.145 1 97.94 95 ALA A C 1
ATOM 748 O O . ALA A 1 95 ? 4.004 -2.346 -5.113 1 97.94 95 ALA A O 1
ATOM 749 N N . ARG A 1 96 ? 2.312 -3.65 -4.535 1 97.94 96 ARG A N 1
ATOM 750 C CA . ARG A 1 96 ? 1.684 -2.619 -3.715 1 97.94 96 ARG A CA 1
ATOM 751 C C . ARG A 1 96 ? 2.551 -2.275 -2.508 1 97.94 96 ARG A C 1
ATOM 753 O O . ARG A 1 96 ? 2.631 -1.112 -2.107 1 97.94 96 ARG A O 1
ATOM 760 N N . PHE A 1 97 ? 3.152 -3.264 -1.949 1 97.44 97 PHE A N 1
ATOM 761 C CA . PHE A 1 97 ? 4.031 -3.055 -0.802 1 97.44 97 PHE A CA 1
ATOM 762 C C . PHE A 1 97 ? 5.215 -2.174 -1.179 1 97.44 97 PHE A C 1
ATOM 764 O O . PHE A 1 97 ? 5.57 -1.255 -0.439 1 97.44 97 PHE A O 1
ATOM 771 N N . LYS A 1 98 ? 5.773 -2.426 -2.264 1 96.56 98 LYS A N 1
ATOM 772 C CA . LYS A 1 98 ? 6.914 -1.637 -2.725 1 96.56 98 LYS A CA 1
ATOM 773 C C . LYS A 1 98 ? 6.52 -0.177 -2.936 1 96.56 98 LYS A C 1
ATOM 775 O O . LYS A 1 98 ? 7.285 0.731 -2.6 1 96.56 98 LYS A O 1
ATOM 780 N N . LYS A 1 99 ? 5.398 0.027 -3.508 1 97.62 99 LYS A N 1
ATOM 781 C CA . LYS A 1 99 ? 4.902 1.389 -3.697 1 97.62 99 LYS A CA 1
ATOM 782 C C . LYS A 1 99 ? 4.707 2.092 -2.357 1 97.62 99 LYS A C 1
ATOM 784 O O . LYS A 1 99 ? 4.977 3.287 -2.232 1 97.62 99 LYS A O 1
ATOM 789 N N . LEU A 1 100 ? 4.23 1.373 -1.43 1 97.5 100 LEU A N 1
ATOM 790 C CA . LEU A 1 100 ? 4.023 1.914 -0.091 1 97.5 100 LEU A CA 1
ATOM 791 C C . LEU A 1 100 ? 5.355 2.285 0.554 1 97.5 100 LEU A C 1
ATOM 793 O O . LEU A 1 100 ? 5.477 3.344 1.175 1 97.5 100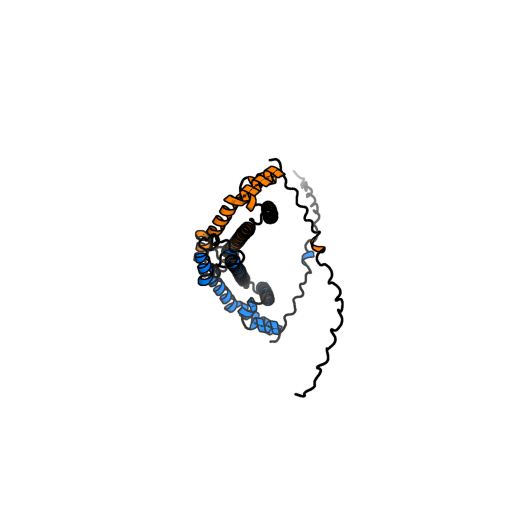 LEU A O 1
ATOM 797 N N . GLU A 1 101 ? 6.285 1.427 0.43 1 96.25 101 GLU A N 1
ATOM 798 C CA . GLU A 1 101 ? 7.621 1.701 0.948 1 96.25 101 GLU A CA 1
ATOM 799 C C . GLU A 1 101 ? 8.234 2.932 0.281 1 96.25 101 GLU A C 1
ATOM 801 O O . GLU A 1 101 ? 8.859 3.756 0.945 1 96.25 101 GLU A O 1
ATOM 806 N N . ASP A 1 102 ? 8.07 3.047 -0.98 1 96.88 102 ASP A N 1
ATOM 807 C CA . ASP A 1 102 ? 8.547 4.215 -1.709 1 96.88 102 ASP A CA 1
ATOM 808 C C . ASP A 1 102 ? 7.898 5.496 -1.187 1 96.88 102 ASP A C 1
ATOM 810 O O . ASP A 1 102 ? 8.562 6.523 -1.046 1 96.88 102 ASP A O 1
ATOM 814 N N . LYS A 1 103 ? 6.645 5.391 -0.974 1 97.94 103 LYS A N 1
ATOM 815 C CA . LYS A 1 103 ? 5.938 6.547 -0.429 1 97.94 103 LYS A CA 1
ATOM 816 C C . LYS A 1 103 ? 6.5 6.945 0.932 1 97.94 103 LYS A C 1
ATOM 818 O O . LYS A 1 103 ? 6.684 8.133 1.211 1 97.94 103 LYS A O 1
ATOM 823 N N . ALA A 1 104 ? 6.762 6.031 1.809 1 97.81 104 ALA A N 1
ATOM 824 C CA . ALA A 1 104 ? 7.355 6.301 3.117 1 97.81 104 ALA A CA 1
ATOM 825 C C . ALA A 1 104 ? 8.703 6.996 2.975 1 97.81 104 ALA A C 1
ATOM 827 O O . ALA A 1 104 ? 8.992 7.957 3.688 1 97.81 104 ALA A O 1
ATOM 828 N N . LYS A 1 105 ? 9.438 6.508 2.098 1 96.88 105 LYS A N 1
ATOM 829 C CA . LYS A 1 105 ? 10.758 7.098 1.863 1 96.88 105 LYS A CA 1
ATOM 830 C C . LYS A 1 105 ? 10.633 8.523 1.342 1 96.88 105 LYS A C 1
ATOM 832 O O . LYS A 1 105 ? 11.398 9.406 1.743 1 96.88 105 LYS A O 1
ATOM 837 N N . GLU A 1 106 ? 9.75 8.734 0.489 1 97.69 106 GLU A N 1
ATOM 838 C CA . GLU A 1 106 ? 9.492 10.07 -0.036 1 97.69 106 GLU A CA 1
ATOM 839 C C . GLU A 1 106 ? 9.102 11.031 1.079 1 97.69 106 GLU A C 1
ATOM 841 O O . GLU A 1 106 ? 9.617 12.148 1.151 1 97.69 106 GLU A O 1
ATOM 846 N N . ILE A 1 107 ? 8.203 10.578 1.878 1 98 107 ILE A N 1
ATOM 847 C CA . ILE A 1 107 ? 7.762 11.406 2.994 1 98 107 ILE A CA 1
ATOM 848 C C . ILE A 1 107 ? 8.953 11.75 3.881 1 98 107 ILE A C 1
ATOM 850 O O . ILE A 1 107 ? 9.133 12.906 4.266 1 98 107 ILE A O 1
ATOM 854 N N . PHE A 1 108 ? 9.719 10.797 4.203 1 96.88 108 PHE A N 1
ATOM 855 C CA . PHE A 1 108 ? 10.898 11.023 5.031 1 96.88 108 PHE A CA 1
ATOM 856 C C . PHE A 1 108 ? 11.844 12.023 4.375 1 96.88 108 PHE A C 1
ATOM 858 O O . PHE A 1 108 ? 12.25 13.008 5 1 96.88 108 PHE A O 1
ATOM 865 N N . GLU A 1 109 ? 12.148 11.859 3.133 1 96.62 109 GLU A N 1
ATOM 866 C CA . GLU A 1 109 ? 13.102 12.688 2.404 1 96.62 109 GLU A CA 1
ATOM 867 C C . GLU A 1 109 ? 12.594 14.117 2.264 1 96.62 109 GLU A C 1
ATOM 869 O O . GLU A 1 109 ? 13.375 15.07 2.346 1 96.62 109 GLU A O 1
ATOM 874 N N . ASP A 1 110 ? 11.344 14.242 2.104 1 97.19 110 ASP A N 1
ATOM 875 C CA . ASP A 1 110 ? 10.773 15.555 1.838 1 97.19 110 ASP A CA 1
ATOM 876 C C . ASP A 1 110 ? 10.586 16.344 3.133 1 97.19 110 ASP A C 1
ATOM 878 O O . ASP A 1 110 ? 10.773 17.562 3.152 1 97.19 110 ASP A O 1
ATOM 882 N N . TYR A 1 111 ? 10.297 15.664 4.227 1 97 111 TYR A N 1
ATOM 883 C CA . TYR A 1 111 ? 9.781 16.438 5.359 1 97 111 TYR A CA 1
ATOM 884 C C . TYR A 1 111 ? 10.625 16.188 6.605 1 97 111 TYR A C 1
ATOM 886 O O . TYR A 1 111 ? 10.648 17.031 7.512 1 97 111 TYR A O 1
ATOM 894 N N . LEU A 1 112 ? 11.273 15.023 6.711 1 96.56 112 LEU A N 1
ATOM 895 C CA . LEU A 1 112 ? 11.844 14.656 8.008 1 96.56 112 LEU A CA 1
ATOM 896 C C . LEU A 1 112 ? 13.367 14.656 7.953 1 96.56 112 LEU A C 1
ATOM 898 O O . LEU A 1 112 ? 14.023 14.836 8.977 1 96.56 112 LEU A O 1
ATOM 902 N N . ALA A 1 113 ? 13.844 14.383 6.781 1 94.94 113 ALA A N 1
ATOM 903 C CA . ALA A 1 113 ? 15.297 14.367 6.645 1 94.94 113 ALA A CA 1
ATOM 904 C C . ALA A 1 113 ? 15.898 15.727 6.977 1 94.94 113 ALA A C 1
ATOM 906 O O . ALA A 1 113 ? 15.312 16.766 6.656 1 94.94 113 ALA A O 1
ATOM 907 N N . VAL A 1 114 ? 17.094 15.648 7.539 1 91.81 114 VAL A N 1
ATOM 908 C CA . VAL A 1 114 ? 17.797 16.891 7.859 1 91.81 114 VAL A CA 1
ATOM 909 C C . VAL A 1 114 ? 18.172 17.625 6.57 1 91.81 114 VAL A C 1
ATOM 911 O O . VAL A 1 114 ? 18.781 17.031 5.672 1 91.81 114 VAL A O 1
ATOM 914 N N . GLY A 1 115 ? 17.781 18.922 6.488 1 91.31 115 GLY A N 1
ATOM 915 C CA . GLY A 1 115 ? 18.125 19.719 5.32 1 91.31 115 GLY A CA 1
ATOM 916 C C . GLY A 1 115 ? 17.109 19.609 4.203 1 91.31 115 GLY A C 1
ATOM 917 O O . GLY A 1 115 ? 17.312 20.141 3.113 1 91.31 115 GLY A O 1
ATOM 918 N N . ALA A 1 116 ? 16.031 18.953 4.488 1 93.81 116 ALA A N 1
ATOM 919 C CA . ALA A 1 116 ? 14.977 18.812 3.479 1 93.81 116 ALA A CA 1
ATOM 920 C C . ALA A 1 116 ? 14.352 20.172 3.152 1 93.81 116 ALA A C 1
ATOM 922 O O . ALA A 1 116 ? 14.258 21.047 4.02 1 93.81 116 ALA A O 1
ATOM 923 N N . ASP A 1 117 ? 13.906 20.344 1.902 1 89.88 117 ASP A N 1
ATOM 924 C CA . ASP A 1 117 ? 13.281 21.578 1.441 1 89.88 117 ASP A CA 1
ATOM 925 C C . ASP A 1 117 ? 12.047 21.922 2.271 1 89.88 117 ASP A C 1
ATOM 927 O O . ASP A 1 117 ? 11.781 23.094 2.557 1 89.88 117 ASP A O 1
ATOM 931 N N . LYS A 1 118 ? 11.219 20.875 2.656 1 94.88 118 LYS A N 1
ATOM 932 C CA . LYS A 1 118 ? 9.984 21.062 3.412 1 94.88 118 LYS A CA 1
ATOM 933 C C . LYS A 1 118 ? 10.117 20.516 4.828 1 94.88 118 LYS A C 1
ATOM 935 O O . LYS A 1 118 ? 9.156 19.984 5.383 1 94.88 118 LYS A O 1
ATOM 940 N N . GLU A 1 119 ? 11.336 20.656 5.32 1 94.25 119 GLU A N 1
ATOM 941 C CA . GLU A 1 119 ? 11.586 20.078 6.637 1 94.25 119 GLU A CA 1
ATOM 942 C C . GLU A 1 119 ? 10.641 20.656 7.684 1 94.25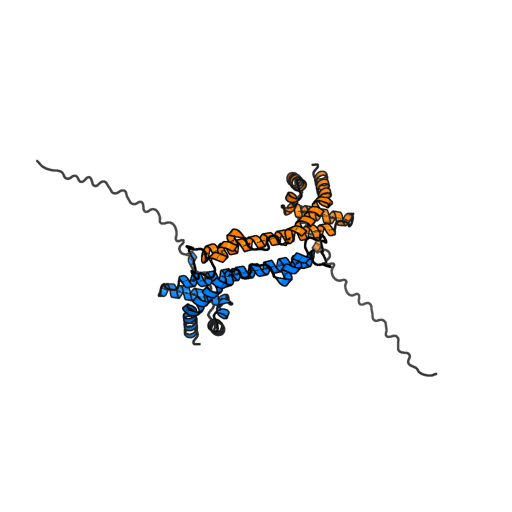 119 GLU A C 1
ATOM 944 O O . GLU A 1 119 ? 10.492 21.875 7.793 1 94.25 119 GLU A O 1
ATOM 949 N N . VAL A 1 120 ? 10.016 19.812 8.422 1 94 120 VAL A N 1
ATOM 950 C CA . VAL A 1 120 ? 9.039 20.266 9.414 1 94 120 VAL A CA 1
ATOM 951 C C . VAL A 1 120 ? 9.742 20.531 10.75 1 94 120 VAL A C 1
ATOM 953 O O . VAL A 1 120 ? 9.25 21.297 11.578 1 94 120 VAL A O 1
ATOM 956 N N . GLY A 1 121 ? 10.836 19.906 11.023 1 90.44 121 GLY A N 1
ATOM 957 C CA . GLY A 1 121 ? 11.688 20.234 12.148 1 90.44 121 GLY A CA 1
ATOM 958 C C . GLY A 1 121 ? 11.062 19.891 13.492 1 90.44 121 GLY A C 1
ATOM 959 O O . GLY A 1 121 ? 11.336 20.547 14.5 1 90.44 121 GLY A O 1
ATOM 960 N N . THR A 1 122 ? 10.188 19.062 13.609 1 84.12 122 THR A N 1
ATOM 961 C CA . THR A 1 122 ? 9.523 18.734 14.867 1 84.12 122 THR A CA 1
ATOM 962 C C . THR A 1 122 ? 10.32 17.703 15.648 1 84.12 122 THR A C 1
ATOM 964 O O . THR A 1 122 ? 10.07 17.484 16.844 1 84.12 122 THR A O 1
ATOM 967 N N . GLY A 1 123 ? 11.336 17.344 14.992 1 77.75 123 GLY A N 1
ATOM 968 C CA . GLY A 1 123 ? 11.906 16.172 15.633 1 77.75 123 GLY A CA 1
ATOM 969 C C . GLY A 1 123 ? 10.922 15.031 15.781 1 77.75 123 GLY A C 1
ATOM 970 O O . GLY A 1 123 ? 9.984 14.906 14.992 1 77.75 123 GLY A O 1
ATOM 971 N N . GLY A 1 124 ? 10.836 14.062 16.281 1 79 124 GLY A N 1
ATOM 972 C CA . GLY A 1 124 ? 9.891 12.969 16.453 1 79 124 GLY A CA 1
ATOM 973 C C . GLY A 1 124 ? 10.414 11.641 15.953 1 79 124 GLY A C 1
ATOM 974 O O . GLY A 1 124 ? 9.75 10.961 15.164 1 79 124 GLY A O 1
ATOM 975 N N . LYS A 1 125 ? 11.5 11.438 16.391 1 87.19 125 LYS A N 1
ATOM 976 C CA . LYS A 1 125 ? 12.117 10.156 16.062 1 87.19 125 LYS A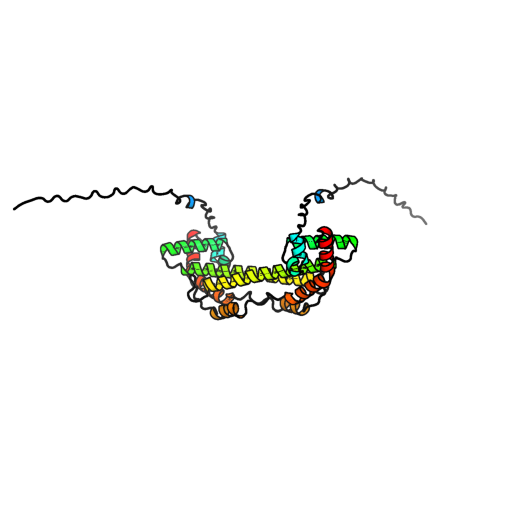 CA 1
ATOM 977 C C . LYS A 1 125 ? 12.523 10.094 14.594 1 87.19 125 LYS A C 1
ATOM 979 O O . LYS A 1 125 ? 12.484 9.023 13.977 1 87.19 125 LYS A O 1
ATOM 984 N N . SER A 1 126 ? 12.703 11.266 13.93 1 92.25 126 SER A N 1
ATOM 985 C CA . SER A 1 126 ? 13.055 11.32 12.516 1 92.25 126 SER A CA 1
ATOM 986 C C . SER A 1 126 ? 14.266 10.438 12.211 1 92.25 126 SER A C 1
ATOM 988 O O . SER A 1 126 ? 14.305 9.758 11.18 1 92.25 126 SER A O 1
ATOM 990 N N . VAL A 1 127 ? 15.164 10.383 13.117 1 90.19 127 VAL A N 1
ATOM 991 C CA . VAL A 1 127 ? 16.359 9.586 12.922 1 90.19 127 VAL A CA 1
ATOM 992 C C . VAL A 1 127 ? 16 8.102 12.93 1 90.19 127 VAL A C 1
ATOM 994 O O . VAL A 1 127 ? 16.453 7.336 12.078 1 90.19 127 VAL A O 1
ATOM 997 N N . GLU A 1 128 ? 15.219 7.75 13.883 1 92.62 128 GLU A N 1
ATOM 998 C CA . GLU A 1 128 ? 14.773 6.363 13.984 1 92.62 128 GLU A CA 1
ATOM 999 C C . GLU A 1 128 ? 13.992 5.941 12.734 1 92.62 128 GLU A C 1
ATOM 1001 O O . GLU A 1 128 ? 14.156 4.82 12.25 1 92.62 128 GLU A O 1
ATOM 1006 N N . ILE A 1 129 ? 13.148 6.805 12.273 1 94.44 129 ILE A N 1
ATOM 1007 C CA . ILE A 1 129 ? 12.367 6.535 11.07 1 94.44 129 ILE A CA 1
ATOM 1008 C C . ILE A 1 129 ? 13.305 6.344 9.883 1 94.44 129 ILE A C 1
ATOM 1010 O O . ILE A 1 129 ? 13.148 5.402 9.102 1 94.44 129 ILE A O 1
ATOM 1014 N N . GLY A 1 130 ? 14.25 7.215 9.75 1 93.69 130 GLY A N 1
ATOM 1015 C CA . GLY A 1 130 ? 15.234 7.09 8.688 1 93.69 130 GLY A CA 1
ATOM 1016 C C . GLY A 1 130 ? 16 5.781 8.734 1 93.69 130 GLY A C 1
ATOM 1017 O O . GLY A 1 130 ? 16.172 5.117 7.711 1 93.69 130 GLY A O 1
ATOM 1018 N N . ASP A 1 131 ? 16.438 5.383 9.922 1 93.19 131 ASP A N 1
ATOM 1019 C CA . ASP A 1 131 ? 17.172 4.133 10.102 1 93.19 131 ASP A CA 1
ATOM 1020 C C . ASP A 1 131 ? 16.312 2.932 9.695 1 93.19 131 ASP A C 1
ATOM 1022 O O . ASP A 1 131 ? 16.812 2.01 9.039 1 93.19 131 ASP A O 1
ATOM 1026 N N . LYS A 1 132 ? 15.148 2.99 10.047 1 91.5 132 LYS A N 1
ATOM 1027 C CA . LYS A 1 132 ? 14.234 1.896 9.734 1 91.5 132 LYS A CA 1
ATOM 1028 C C . LYS A 1 132 ? 14.031 1.775 8.227 1 91.5 132 LYS A C 1
ATOM 1030 O O . LYS A 1 132 ? 14.031 0.669 7.68 1 91.5 132 LYS A O 1
ATOM 1035 N N . LEU A 1 133 ? 13.867 2.857 7.574 1 93.25 133 LEU A N 1
ATOM 1036 C CA . LEU A 1 133 ? 13.594 2.855 6.141 1 93.25 133 LEU A CA 1
ATOM 1037 C C . LEU A 1 133 ? 14.844 2.488 5.352 1 93.25 133 LEU A C 1
ATOM 1039 O O . LEU A 1 133 ? 14.758 1.866 4.289 1 93.25 133 LEU A O 1
ATOM 1043 N N . GLU A 1 134 ? 16.016 2.822 5.859 1 88.81 134 GLU A N 1
ATOM 1044 C CA . GLU A 1 134 ? 17.266 2.576 5.156 1 88.81 134 GLU A CA 1
ATOM 1045 C C . GLU A 1 134 ? 17.766 1.155 5.398 1 88.81 134 GLU A C 1
ATOM 1047 O O . GLU A 1 134 ? 18.25 0.497 4.477 1 88.81 134 GLU A O 1
ATOM 1052 N N . ASP A 1 135 ? 17.719 0.704 6.617 1 84.94 135 ASP A N 1
ATOM 1053 C CA . ASP A 1 135 ? 18.359 -0.55 7.004 1 84.94 135 ASP A CA 1
ATOM 1054 C C . ASP A 1 135 ? 17.406 -1.727 6.859 1 84.94 135 ASP A C 1
ATOM 1056 O O . ASP A 1 135 ? 17.75 -2.76 6.289 1 84.94 135 ASP A O 1
ATOM 1060 N N . GLU A 1 136 ? 16.266 -1.607 7.367 1 77.81 136 GLU A N 1
ATOM 1061 C CA . GLU A 1 136 ? 15.398 -2.76 7.559 1 77.81 136 GLU A CA 1
ATOM 1062 C C . GLU A 1 136 ? 14.258 -2.766 6.543 1 77.81 136 GLU A C 1
ATOM 1064 O O . GLU A 1 136 ? 13.805 -3.83 6.113 1 77.81 136 GLU A O 1
ATOM 1069 N N . GLY A 1 137 ? 13.992 -1.639 6.059 1 84.94 137 GLY A N 1
ATOM 1070 C CA . GLY A 1 137 ? 12.766 -1.543 5.293 1 84.94 137 GLY A CA 1
ATOM 1071 C C . GLY A 1 137 ? 11.531 -1.879 6.109 1 84.94 137 GLY A C 1
ATOM 1072 O O . GLY A 1 137 ? 11.625 -2.195 7.297 1 84.94 137 GLY A O 1
ATOM 1073 N N . LEU A 1 138 ? 10.422 -1.697 5.543 1 89.88 138 LEU A N 1
ATOM 1074 C CA . LEU A 1 138 ? 9.195 -2.115 6.207 1 89.88 138 LEU A CA 1
ATOM 1075 C C . LEU A 1 138 ? 9.039 -3.631 6.164 1 89.88 138 LEU A C 1
ATOM 1077 O O . LEU A 1 138 ? 9.375 -4.266 5.16 1 89.88 138 LEU A O 1
ATOM 1081 N N . GLU A 1 139 ? 8.641 -4.137 7.184 1 88.75 139 GLU A N 1
ATOM 1082 C CA . GLU A 1 139 ? 8.438 -5.578 7.258 1 88.75 139 GLU A CA 1
ATOM 1083 C C . GLU A 1 139 ? 7.117 -5.988 6.609 1 88.75 139 GLU A C 1
ATOM 1085 O O . GLU A 1 139 ? 6.105 -5.309 6.773 1 88.75 139 GLU A O 1
ATOM 1090 N N . GLY A 1 140 ? 7.168 -7.066 5.836 1 92.88 140 GLY A N 1
ATOM 1091 C CA . GLY A 1 140 ? 5.914 -7.594 5.328 1 92.88 140 GLY A CA 1
ATOM 1092 C C . GLY A 1 140 ? 5.961 -7.926 3.848 1 92.88 140 GLY A C 1
ATOM 1093 O O . GLY A 1 140 ? 5.121 -8.68 3.35 1 92.88 140 GLY A O 1
ATOM 1094 N N . VAL A 1 141 ? 7.035 -7.391 3.148 1 93.62 141 VAL A N 1
ATOM 1095 C CA . VAL A 1 141 ? 7.086 -7.598 1.704 1 93.62 141 VAL A CA 1
ATOM 1096 C C . VAL A 1 141 ? 7.211 -9.086 1.399 1 93.62 141 VAL A C 1
ATOM 1098 O O . VAL A 1 141 ? 6.695 -9.562 0.386 1 93.62 141 VAL A O 1
ATOM 1101 N N . ASN A 1 142 ? 7.777 -9.844 2.299 1 94.56 142 ASN A N 1
ATOM 1102 C CA . ASN A 1 142 ? 8.078 -11.258 2.082 1 94.56 142 ASN A CA 1
ATOM 1103 C C . ASN A 1 142 ? 7.066 -12.164 2.781 1 94.56 142 ASN A C 1
ATOM 1105 O O . ASN A 1 142 ? 7.32 -13.352 2.977 1 94.56 142 ASN A O 1
ATOM 1109 N N . LEU A 1 143 ? 5.949 -11.648 3.125 1 94.94 143 LEU A N 1
ATOM 1110 C CA . LEU A 1 143 ? 4.949 -12.328 3.934 1 94.94 143 LEU A CA 1
ATOM 1111 C C . LEU A 1 143 ? 4.551 -13.656 3.295 1 94.94 143 LEU A C 1
ATOM 1113 O O . LEU A 1 143 ? 4.395 -14.664 3.99 1 94.94 143 LEU A O 1
ATOM 1117 N N . PHE A 1 144 ? 4.445 -13.719 1.939 1 96.88 144 PHE A N 1
ATOM 1118 C CA . PHE A 1 144 ? 3.891 -14.891 1.273 1 96.88 144 PHE A CA 1
ATOM 1119 C C . PHE A 1 144 ? 4.969 -15.633 0.497 1 96.88 144 PHE A C 1
ATOM 1121 O O . PHE A 1 144 ? 4.668 -16.516 -0.317 1 96.88 144 PHE A O 1
ATOM 1128 N N . ASP A 1 145 ? 6.234 -15.414 0.742 1 96.69 145 ASP A N 1
ATOM 1129 C CA . ASP A 1 145 ? 7.309 -15.922 -0.106 1 96.69 145 ASP A CA 1
ATOM 1130 C C . ASP A 1 145 ? 7.316 -17.453 -0.12 1 96.69 145 ASP A C 1
ATOM 1132 O O . ASP A 1 145 ? 7.426 -18.062 -1.182 1 96.69 145 ASP A O 1
ATOM 1136 N N . GLU A 1 146 ? 7.172 -18 1.001 1 96.94 146 GLU A N 1
ATOM 1137 C CA . GLU A 1 146 ? 7.32 -19.438 1.1 1 96.94 146 GLU A CA 1
ATOM 1138 C C . GLU A 1 146 ? 6.184 -20.172 0.383 1 96.94 146 GLU A C 1
ATOM 1140 O O . GLU A 1 146 ? 6.422 -20.984 -0.507 1 96.94 146 GLU A O 1
ATOM 1145 N N . PRO A 1 147 ? 4.922 -19.875 0.762 1 97.19 147 PRO A N 1
ATOM 1146 C CA . PRO A 1 147 ? 3.863 -20.562 0.012 1 97.19 147 PRO A CA 1
ATOM 1147 C C . PRO A 1 147 ? 3.883 -20.219 -1.477 1 97.19 147 PRO A C 1
ATOM 1149 O O . PRO A 1 147 ? 3.551 -21.062 -2.311 1 97.19 147 PRO A O 1
ATOM 1152 N N . GLN A 1 148 ? 4.254 -19.016 -1.812 1 97.31 148 GLN A N 1
ATOM 1153 C CA . GLN A 1 148 ? 4.32 -18.625 -3.217 1 97.31 148 GLN A CA 1
ATOM 1154 C C . GLN A 1 148 ? 5.359 -19.469 -3.967 1 97.31 148 GLN A C 1
ATOM 1156 O O . GLN A 1 148 ? 5.109 -19.906 -5.09 1 97.31 148 GLN A O 1
ATOM 1161 N N . LYS A 1 149 ? 6.457 -19.641 -3.357 1 97.56 149 LYS A N 1
ATOM 1162 C CA . LYS A 1 149 ? 7.512 -20.484 -3.936 1 97.56 149 LYS A CA 1
ATOM 1163 C C . LYS A 1 149 ? 7.031 -21.922 -4.129 1 97.56 149 LYS A C 1
ATOM 1165 O O . LYS A 1 149 ? 7.316 -22.531 -5.156 1 97.56 149 LYS A O 1
ATOM 1170 N N . LYS A 1 150 ? 6.371 -22.422 -3.199 1 97.12 150 LYS A N 1
ATOM 1171 C CA . LYS A 1 150 ? 5.879 -23.797 -3.262 1 97.12 150 LYS A CA 1
ATOM 1172 C C . LYS A 1 150 ? 4.855 -23.953 -4.383 1 97.12 150 LYS A C 1
ATOM 1174 O O . LYS A 1 150 ? 4.898 -24.938 -5.133 1 97.12 150 LYS A O 1
ATOM 1179 N N . VAL A 1 151 ? 3.998 -23.016 -4.5 1 97.19 151 VAL A N 1
ATOM 1180 C CA . VAL A 1 151 ? 2.99 -23.047 -5.555 1 97.19 151 VAL A CA 1
ATOM 1181 C C . VAL A 1 151 ? 3.664 -22.969 -6.922 1 97.19 151 VAL A C 1
ATOM 1183 O O . VAL A 1 151 ? 3.305 -23.703 -7.84 1 97.19 151 VAL A O 1
ATOM 1186 N N . LYS A 1 152 ? 4.59 -22.109 -7.055 1 97.88 152 LYS A N 1
ATOM 1187 C CA . LYS A 1 152 ? 5.332 -21.984 -8.305 1 97.88 152 LYS A CA 1
ATOM 1188 C C . LYS A 1 152 ? 6.031 -23.281 -8.672 1 97.88 152 LYS A C 1
ATOM 1190 O O . LYS A 1 152 ? 6.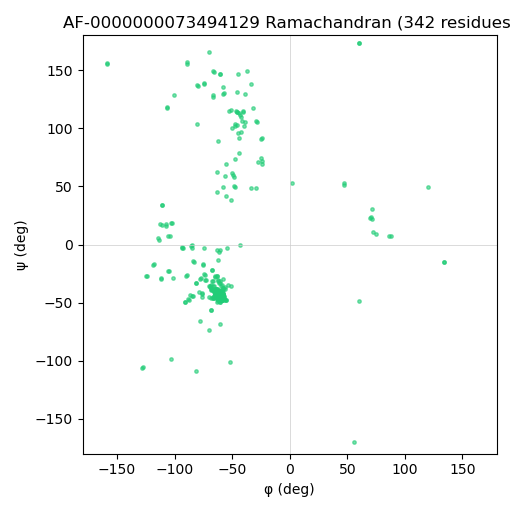031 -23.703 -9.836 1 97.88 152 LYS A O 1
ATOM 1195 N N . LYS A 1 153 ? 6.582 -23.922 -7.684 1 97.38 153 LYS A N 1
ATOM 1196 C CA . LYS A 1 153 ? 7.254 -25.203 -7.902 1 97.38 153 LYS A CA 1
ATOM 1197 C C . LYS A 1 153 ? 6.27 -26.266 -8.383 1 97.38 153 LYS A C 1
ATOM 1199 O O . LYS A 1 153 ? 6.578 -27.047 -9.281 1 97.38 153 LYS A O 1
ATOM 1204 N N . LYS A 1 154 ? 5.113 -26.312 -7.797 1 95.75 154 LYS A N 1
ATOM 1205 C CA . LYS A 1 154 ? 4.086 -27.266 -8.211 1 95.75 154 LYS A CA 1
ATOM 1206 C C . LYS A 1 154 ? 3.688 -27.031 -9.672 1 95.75 154 LYS A C 1
ATOM 1208 O O . LYS A 1 154 ? 3.502 -28 -10.422 1 95.75 154 LYS A O 1
ATOM 1213 N N . LEU A 1 155 ? 3.586 -25.812 -9.984 1 97.12 155 LEU A N 1
ATOM 1214 C CA . LEU A 1 155 ? 3.264 -25.5 -11.367 1 97.12 155 LEU A CA 1
ATOM 1215 C C . LEU A 1 155 ? 4.391 -25.922 -12.305 1 97.12 155 LEU A C 1
ATOM 1217 O O . LEU A 1 155 ? 4.141 -26.547 -13.344 1 97.12 155 LEU A O 1
ATOM 1221 N N . ALA A 1 156 ? 5.578 -25.594 -11.883 1 97.62 156 ALA A N 1
ATOM 1222 C CA . ALA A 1 156 ? 6.758 -25.859 -12.695 1 97.62 156 ALA A CA 1
ATOM 1223 C C . ALA A 1 156 ? 6.945 -27.359 -12.906 1 97.62 156 ALA A C 1
ATOM 1225 O O . ALA A 1 156 ? 7.309 -27.797 -14 1 97.62 156 ALA A O 1
ATOM 1226 N N . ASP A 1 157 ? 6.66 -28.094 -11.867 1 96.69 157 ASP A N 1
ATOM 1227 C CA . ASP A 1 157 ? 6.898 -29.531 -11.898 1 96.69 157 ASP A CA 1
ATOM 1228 C C . ASP A 1 157 ? 5.711 -30.281 -12.508 1 96.69 157 ASP A C 1
ATOM 1230 O O . ASP A 1 157 ? 5.762 -31.5 -12.68 1 96.69 157 ASP A O 1
ATOM 1234 N N . GLY A 1 158 ? 4.656 -29.562 -12.891 1 93.5 158 GLY A N 1
ATOM 1235 C CA . GLY A 1 158 ? 3.449 -30.188 -13.406 1 93.5 158 GLY A CA 1
ATOM 1236 C C . GLY A 1 158 ? 3.004 -29.625 -14.742 1 93.5 158 GLY A C 1
ATOM 1237 O O . GLY A 1 158 ? 3.633 -29.875 -15.773 1 93.5 158 GLY A O 1
ATOM 1238 N N . VAL A 1 159 ? 1.974 -28.844 -14.672 1 95.31 159 VAL A N 1
ATOM 1239 C CA . VAL A 1 159 ? 1.22 -28.453 -15.859 1 95.31 159 VAL A CA 1
ATOM 1240 C C . VAL A 1 159 ? 2.084 -27.562 -16.75 1 95.31 159 VAL A C 1
ATOM 1242 O O . VAL A 1 159 ? 1.823 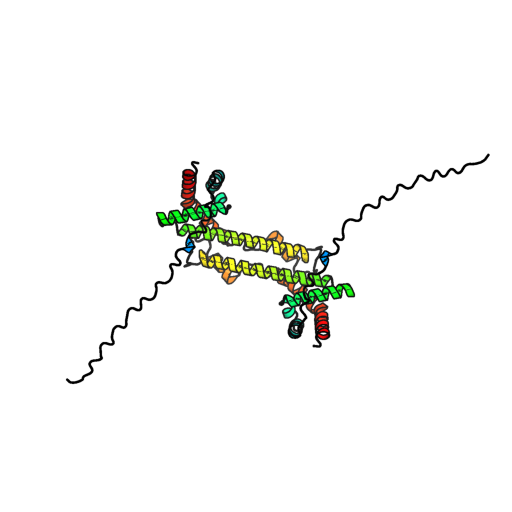-27.422 -17.953 1 95.31 159 VAL A O 1
ATOM 1245 N N . TYR A 1 160 ? 3.066 -26.953 -16.172 1 97.5 160 TYR A N 1
ATOM 1246 C CA . TYR A 1 160 ? 3.955 -26.125 -16.984 1 97.5 160 TYR A CA 1
ATOM 1247 C C . TYR A 1 160 ? 4.672 -26.969 -18.031 1 97.5 160 TYR A C 1
ATOM 1249 O O . TYR A 1 160 ? 4.863 -26.516 -19.172 1 97.5 160 TYR A O 1
ATOM 1257 N N . ILE A 1 161 ? 5.094 -28.094 -17.688 1 96.56 161 ILE A N 1
ATOM 1258 C CA . ILE A 1 161 ? 5.746 -29 -18.641 1 96.56 161 ILE A CA 1
ATOM 1259 C C . ILE A 1 161 ? 4.793 -29.297 -19.797 1 96.56 161 ILE A C 1
ATOM 1261 O O . ILE A 1 161 ? 5.188 -29.234 -20.969 1 96.56 161 ILE A O 1
ATOM 1265 N N . ASN A 1 162 ? 3.541 -29.625 -19.453 1 94.56 162 ASN A N 1
ATOM 1266 C CA . ASN A 1 162 ? 2.523 -29.891 -20.469 1 94.56 162 ASN A CA 1
ATOM 1267 C C . ASN A 1 162 ? 2.295 -28.656 -21.359 1 94.56 162 ASN A C 1
ATOM 1269 O O . ASN A 1 162 ? 2.096 -28.797 -22.562 1 94.56 162 ASN A O 1
ATOM 1273 N N . PHE A 1 163 ? 2.287 -27.531 -20.734 1 96.69 163 PHE A N 1
ATOM 1274 C CA . PHE A 1 163 ? 2.113 -26.281 -21.469 1 96.69 163 PHE A CA 1
ATOM 1275 C C . PHE A 1 163 ? 3.23 -26.094 -22.484 1 96.69 163 PHE A C 1
ATOM 1277 O O . PHE A 1 163 ? 2.973 -25.734 -23.641 1 96.69 163 PHE A O 1
ATOM 1284 N N . CYS A 1 164 ? 4.504 -26.281 -22.125 1 96.81 164 CYS A N 1
ATOM 1285 C CA . CYS A 1 164 ? 5.652 -26.141 -23.016 1 96.81 164 CYS A CA 1
ATOM 1286 C C . CYS A 1 164 ? 5.543 -27.094 -24.188 1 96.81 164 CYS A C 1
ATOM 1288 O O . CYS A 1 164 ? 5.812 -26.703 -25.328 1 96.81 164 CYS A O 1
ATOM 1290 N N . LEU A 1 165 ? 5.125 -28.297 -23.938 1 95.25 165 LEU A N 1
ATOM 1291 C CA . LEU A 1 165 ? 4.945 -29.281 -25 1 95.25 165 LEU A CA 1
ATOM 1292 C C . LEU A 1 165 ? 3.865 -28.844 -25.984 1 95.25 165 LEU A C 1
ATOM 1294 O O . LEU A 1 165 ? 4.023 -28.984 -27.188 1 95.25 165 LEU A O 1
ATOM 1298 N N . ASP A 1 166 ? 2.859 -28.328 -25.375 1 94.06 166 ASP A N 1
ATOM 1299 C CA . ASP A 1 166 ? 1.748 -27.859 -26.203 1 94.06 166 ASP A CA 1
ATOM 1300 C C . ASP A 1 166 ? 2.18 -26.703 -27.094 1 94.06 166 ASP A C 1
ATOM 1302 O O . ASP A 1 166 ? 1.825 -26.656 -28.281 1 94.06 166 ASP A O 1
ATOM 1306 N N . ILE A 1 167 ? 2.904 -25.734 -26.562 1 94.31 167 ILE A N 1
ATOM 1307 C CA . ILE A 1 167 ? 3.391 -24.578 -27.312 1 94.31 167 ILE A CA 1
ATOM 1308 C C . ILE A 1 167 ? 4.324 -25.047 -28.422 1 94.31 167 ILE A C 1
ATOM 1310 O O . ILE A 1 167 ? 4.242 -24.562 -29.547 1 94.31 167 ILE A O 1
ATOM 1314 N N . LYS A 1 168 ? 5.195 -25.953 -28.156 1 93.81 168 LYS A N 1
ATOM 1315 C CA . LYS A 1 168 ? 6.133 -26.469 -29.141 1 93.81 168 LYS A CA 1
ATOM 1316 C C . LYS A 1 168 ? 5.402 -27.172 -30.281 1 93.81 168 LYS A C 1
ATOM 1318 O O . LYS A 1 168 ? 5.773 -27.031 -31.453 1 93.81 168 LYS A O 1
ATOM 1323 N N . LYS A 1 169 ? 4.414 -27.906 -29.938 1 93.56 169 LYS A N 1
ATOM 1324 C CA . LYS A 1 169 ? 3.611 -28.578 -30.953 1 93.56 169 LYS A CA 1
ATOM 1325 C C . LYS A 1 169 ? 2.859 -27.578 -31.828 1 93.56 169 LYS A C 1
ATOM 1327 O O . LYS A 1 169 ? 2.844 -27.703 -33.062 1 93.56 169 LYS A O 1
ATOM 1332 N N . LYS A 1 170 ? 2.232 -26.531 -31.188 1 91.44 170 LYS A N 1
ATOM 1333 C CA . LYS A 1 170 ? 1.403 -25.547 -31.875 1 91.44 170 LYS A CA 1
ATOM 1334 C C . LYS A 1 170 ? 2.252 -24.641 -32.781 1 91.44 170 LYS A C 1
ATOM 1336 O O . LYS A 1 170 ? 1.808 -24.234 -33.844 1 91.44 170 LYS A O 1
ATOM 1341 N N . LEU A 1 171 ? 3.402 -24.375 -32.312 1 90.25 171 LEU A N 1
ATOM 1342 C CA . LEU A 1 171 ? 4.23 -23.422 -33.031 1 90.25 171 LEU A CA 1
ATOM 1343 C C . LEU A 1 171 ? 5.336 -24.125 -33.812 1 90.25 171 LEU A C 1
ATOM 1345 O O . LEU A 1 171 ? 6.094 -23.5 -34.562 1 90.25 171 LEU A O 1
ATOM 1349 N N . LYS A 1 172 ? 5.379 -25.375 -33.906 1 87.19 172 LYS A N 1
ATOM 1350 C CA . LYS A 1 172 ? 6.406 -26.156 -34.594 1 87.19 172 LYS A CA 1
ATOM 1351 C C . LYS A 1 172 ? 7.805 -25.688 -34.219 1 87.19 172 LYS A C 1
ATOM 1353 O O . LYS A 1 172 ? 8.594 -25.312 -35.062 1 87.19 172 LYS A O 1
ATOM 1358 N N . LEU A 1 173 ? 7.945 -25.625 -32.844 1 78.56 173 LEU A N 1
ATOM 1359 C CA . LEU A 1 173 ? 9.242 -25.219 -32.312 1 78.56 173 LEU A CA 1
ATOM 1360 C C . LEU A 1 173 ? 10.164 -26.438 -32.188 1 78.56 173 LEU A C 1
ATOM 1362 O O . LEU A 1 173 ? 9.703 -27.547 -31.891 1 78.56 173 LEU A O 1
ATOM 1366 N N . MET B 1 1 ? 58.875 51.75 -32.469 1 26.47 1 MET B N 1
ATOM 1367 C CA . MET B 1 1 ? 57.75 52.531 -32 1 26.47 1 MET B CA 1
ATOM 1368 C C . MET B 1 1 ? 56.531 52.344 -32.875 1 26.47 1 MET B C 1
ATOM 1370 O O . MET B 1 1 ? 55.594 53.156 -32.844 1 26.47 1 MET B O 1
ATOM 1374 N N . SER B 1 2 ? 56.688 51.375 -33.875 1 21.56 2 SER B N 1
ATOM 1375 C CA . SER B 1 2 ? 55.938 51.312 -35.125 1 21.56 2 SER B CA 1
ATOM 1376 C C . SER B 1 2 ? 54.469 50.906 -34.844 1 21.56 2 SER B C 1
ATOM 1378 O O . SER B 1 2 ? 53.562 51.5 -35.375 1 21.56 2 SER B O 1
ATOM 1380 N N . SER B 1 3 ? 54.344 49.594 -34.531 1 25.23 3 SER B N 1
ATOM 1381 C CA . SER B 1 3 ? 53.469 48.906 -35.438 1 25.23 3 SER B CA 1
ATOM 1382 C C . SER B 1 3 ? 52 49.344 -35.25 1 25.23 3 SER B C 1
ATOM 1384 O O . SER B 1 3 ? 51.625 49.719 -34.125 1 25.23 3 SER B O 1
ATOM 1386 N N . PRO B 1 4 ? 51.25 48.969 -36.219 1 26.92 4 PRO B N 1
ATOM 1387 C CA . PRO B 1 4 ? 50.125 49.438 -37.062 1 26.92 4 PRO B CA 1
ATOM 1388 C C . PRO B 1 4 ? 48.781 49.344 -36.344 1 26.92 4 PRO B C 1
ATOM 1390 O O . PRO B 1 4 ? 47.969 50.25 -36.438 1 26.92 4 PRO B O 1
ATOM 1393 N N . THR B 1 5 ? 48.438 48.125 -36.094 1 24.42 5 THR B N 1
ATOM 1394 C CA . THR B 1 5 ? 47.219 47.625 -36.719 1 24.42 5 THR B CA 1
ATOM 1395 C C . THR B 1 5 ? 45.969 48.062 -35.969 1 24.42 5 THR B C 1
ATOM 1397 O O . THR B 1 5 ? 45.875 47.844 -34.75 1 24.42 5 THR B O 1
ATOM 1400 N N . LYS B 1 6 ? 45.312 49.031 -36.531 1 24.67 6 LYS B N 1
ATOM 1401 C CA . LYS B 1 6 ? 44.125 49.812 -36.281 1 24.67 6 LYS B CA 1
ATOM 1402 C C . LYS B 1 6 ? 42.906 48.906 -36.094 1 24.67 6 LYS B C 1
ATOM 1404 O O . LYS B 1 6 ? 42.344 48.406 -37.062 1 24.67 6 LYS B O 1
ATOM 1409 N N . ASP B 1 7 ? 43.094 47.719 -35.312 1 24.44 7 ASP B N 1
ATOM 1410 C CA . ASP B 1 7 ? 42.031 46.719 -35.375 1 24.44 7 ASP B CA 1
ATOM 1411 C C . ASP B 1 7 ? 40.656 47.375 -35.25 1 24.44 7 ASP B C 1
ATOM 1413 O O . ASP B 1 7 ? 40.406 48.125 -34.312 1 24.44 7 ASP B O 1
ATOM 1417 N N . ALA B 1 8 ? 40.094 47.594 -36.531 1 25.7 8 ALA B N 1
ATOM 1418 C CA . ALA B 1 8 ? 38.844 48.125 -37 1 25.7 8 ALA B CA 1
ATOM 1419 C C . ALA B 1 8 ? 37.688 47.656 -36.094 1 25.7 8 ALA B C 1
ATOM 1421 O O . ALA B 1 8 ? 37.688 46.531 -35.625 1 25.7 8 ALA B O 1
ATOM 1422 N N . ALA B 1 9 ? 36.875 48.656 -35.656 1 26.28 9 ALA B N 1
ATOM 1423 C CA . ALA B 1 9 ? 35.75 48.875 -34.75 1 26.28 9 ALA B CA 1
ATOM 1424 C C . ALA B 1 9 ? 34.531 48.094 -35.219 1 26.28 9 ALA B C 1
ATOM 1426 O O . ALA B 1 9 ? 34 48.312 -36.312 1 26.28 9 ALA B O 1
ATOM 1427 N N . GLN B 1 10 ? 34.75 46.625 -35.219 1 28.19 10 GLN B N 1
ATOM 1428 C CA . GLN B 1 10 ? 33.656 45.812 -35.75 1 28.19 10 GLN B CA 1
ATOM 1429 C C . GLN B 1 10 ? 32.312 46.344 -35.281 1 28.19 10 GLN B C 1
ATOM 1431 O O . GLN B 1 10 ? 32.125 46.625 -34.094 1 28.19 10 GLN B O 1
ATOM 1436 N N . PRO B 1 11 ? 31.641 46.969 -36.219 1 28.25 11 PRO B N 1
ATOM 1437 C CA . PRO B 1 11 ? 30.359 47.625 -36.031 1 28.25 11 PRO B CA 1
ATOM 1438 C C . PRO B 1 11 ? 29.359 46.781 -35.25 1 28.25 11 PRO B C 1
ATOM 1440 O O . PRO B 1 11 ? 29.438 45.562 -35.281 1 28.25 11 PRO B O 1
ATOM 1443 N N . ALA B 1 12 ? 28.719 47.375 -34.219 1 29.27 12 ALA B N 1
ATOM 1444 C CA . ALA B 1 12 ? 27.781 47.031 -33.188 1 29.27 12 ALA B CA 1
ATOM 1445 C C . ALA B 1 12 ? 26.5 46.438 -33.75 1 29.27 12 ALA B C 1
ATOM 1447 O O . ALA B 1 12 ? 25.75 47.125 -34.469 1 29.27 12 ALA B O 1
ATOM 1448 N N . PRO B 1 13 ? 26.656 45.25 -34.531 1 26.75 13 PRO B N 1
ATOM 1449 C CA . PRO B 1 13 ? 25.438 44.875 -35.25 1 26.75 13 PRO B CA 1
ATOM 1450 C C . PRO B 1 13 ? 24.172 45.156 -34.438 1 26.75 13 PRO B C 1
ATOM 1452 O O . PRO B 1 13 ? 24.219 45.219 -33.188 1 26.75 13 PRO B O 1
ATOM 1455 N N . GLN B 1 14 ? 23.062 45.469 -35.188 1 25.34 14 GLN B N 1
ATOM 1456 C CA . GLN B 1 14 ? 21.688 45.938 -35.094 1 25.34 14 GLN B CA 1
ATOM 1457 C C . GLN B 1 14 ? 20.859 45 -34.219 1 25.34 14 GLN B C 1
ATOM 1459 O O . GLN B 1 14 ? 21.094 43.812 -34.156 1 25.34 14 GLN B O 1
ATOM 1464 N N . ALA B 1 15 ? 20.047 45.656 -33.312 1 30.41 15 ALA B N 1
ATOM 1465 C CA . ALA B 1 15 ? 19.062 45.469 -32.25 1 30.41 15 ALA B CA 1
ATOM 1466 C C . ALA B 1 15 ? 17.938 44.531 -32.719 1 30.41 15 ALA B C 1
ATOM 1468 O O . ALA B 1 15 ? 17.016 45 -33.406 1 30.41 15 ALA B O 1
ATOM 1469 N N . THR B 1 16 ? 18.281 43.469 -33.5 1 29.48 16 THR B N 1
ATOM 1470 C CA . THR B 1 16 ? 17.062 42.75 -33.938 1 29.48 16 THR B CA 1
ATOM 1471 C C . THR B 1 16 ? 16.125 42.5 -32.75 1 29.48 16 THR B C 1
ATOM 1473 O O . THR B 1 16 ? 16.547 41.969 -31.734 1 29.48 16 THR B O 1
ATOM 1476 N N . THR B 1 17 ? 15.07 43.406 -32.75 1 29.17 17 THR B N 1
ATOM 1477 C CA . THR B 1 17 ? 13.891 43.5 -31.906 1 29.17 17 THR B CA 1
ATOM 1478 C C . THR B 1 17 ? 13.188 42.156 -31.797 1 29.17 17 THR B C 1
ATOM 1480 O O . THR B 1 17 ? 12.656 41.656 -32.781 1 29.17 17 THR B O 1
ATOM 1483 N N . THR B 1 18 ? 14.008 41.156 -31.25 1 30.72 18 THR B N 1
ATOM 1484 C CA . THR B 1 18 ? 13.359 39.875 -31.047 1 30.72 18 THR B CA 1
ATOM 1485 C C . THR B 1 18 ? 11.953 40.062 -30.469 1 30.72 18 THR B C 1
ATOM 1487 O O . THR B 1 18 ? 11.766 40.812 -29.5 1 30.72 18 THR B O 1
ATOM 1490 N N . PRO B 1 19 ? 10.992 39.75 -31.391 1 31.14 19 PRO B N 1
ATOM 1491 C CA . PRO B 1 19 ? 9.57 39.781 -31.047 1 31.14 19 PRO B CA 1
ATOM 1492 C C . PRO B 1 19 ? 9.273 39.156 -29.688 1 31.14 19 PRO B C 1
ATOM 1494 O O . PRO B 1 19 ? 9.844 38.125 -29.344 1 31.14 19 PRO B O 1
ATOM 1497 N N . ALA B 1 20 ? 8.867 40.031 -28.766 1 30.94 20 ALA B N 1
ATOM 1498 C CA . ALA B 1 20 ? 8.383 39.781 -27.422 1 30.94 20 ALA B CA 1
ATOM 1499 C C . ALA B 1 20 ? 7.438 38.594 -27.375 1 30.94 20 ALA B C 1
ATOM 1501 O O . ALA B 1 20 ? 6.57 38.438 -28.25 1 30.94 20 ALA B O 1
ATOM 1502 N N . THR B 1 21 ? 7.98 37.406 -27.016 1 29.5 21 THR B N 1
ATOM 1503 C CA . THR B 1 21 ? 7.32 36.188 -26.578 1 29.5 21 THR B CA 1
ATOM 1504 C C . THR B 1 21 ? 6.039 36.5 -25.812 1 29.5 21 THR B C 1
ATOM 1506 O O . THR B 1 21 ? 6.043 37.344 -24.891 1 29.5 21 THR B O 1
ATOM 1509 N N . LYS B 1 22 ? 4.836 35.969 -26.469 1 30.86 22 LYS B N 1
ATOM 1510 C CA . LYS B 1 22 ? 3.443 35.875 -26.047 1 30.86 22 LYS B CA 1
ATOM 1511 C C . LYS B 1 22 ? 3.34 35.469 -24.578 1 30.86 22 LYS B C 1
ATOM 1513 O O . LYS B 1 22 ? 4.047 34.562 -24.125 1 30.86 22 LYS B O 1
ATOM 1518 N N . THR B 1 23 ? 2.758 36.5 -23.688 1 28.27 23 THR B N 1
ATOM 1519 C CA . THR B 1 23 ? 2.354 36.625 -22.297 1 28.27 23 THR B CA 1
ATOM 1520 C C . THR B 1 23 ? 1.504 35.438 -21.859 1 28.27 23 THR B C 1
ATOM 1522 O O . THR B 1 23 ? 0.396 35.25 -22.359 1 28.27 23 THR B O 1
ATOM 1525 N N . GLU B 1 24 ? 2.197 34.25 -21.672 1 29.47 24 GLU B N 1
ATOM 1526 C CA . GLU B 1 24 ? 1.638 33.094 -20.969 1 29.47 24 GLU B CA 1
ATOM 1527 C C . GLU B 1 24 ? 0.902 33.531 -19.703 1 29.47 24 GLU B C 1
ATOM 1529 O O . GLU B 1 24 ? 0.583 32.688 -18.859 1 29.47 24 GLU B O 1
ATOM 1534 N N . LYS B 1 25 ? 0.879 34.844 -19.406 1 29.09 25 LYS B N 1
ATOM 1535 C CA . LYS B 1 25 ? 0.265 35.188 -18.125 1 29.09 25 LYS B CA 1
ATOM 1536 C C . LYS B 1 25 ? -1.197 34.75 -18.078 1 29.09 25 LYS B C 1
ATOM 1538 O O . LYS B 1 25 ? -1.827 34.75 -17.031 1 29.09 25 LYS B O 1
ATOM 1543 N N . GLU B 1 26 ? -1.894 34.75 -19.281 1 29.78 26 GLU B N 1
ATOM 1544 C CA . GLU B 1 26 ? -3.326 34.938 -19.078 1 29.78 26 GLU B CA 1
ATOM 1545 C C . GLU B 1 26 ? -4 33.656 -18.641 1 29.78 26 GLU B C 1
ATOM 1547 O O . GLU B 1 26 ? -5.145 33.656 -18.188 1 29.78 26 GLU B O 1
ATOM 1552 N N . LYS B 1 27 ? -3.576 32.469 -19.281 1 32.25 27 LYS B N 1
ATOM 1553 C CA . LYS B 1 27 ? -4.562 31.438 -19.047 1 32.25 27 LYS B CA 1
ATOM 1554 C C . LYS B 1 27 ? -4.668 31.109 -17.562 1 32.25 27 LYS B C 1
ATOM 1556 O O . LYS B 1 27 ? -5.113 30.016 -17.203 1 32.25 27 LYS B O 1
ATOM 1561 N N . GLU B 1 28 ? -3.756 31.75 -16.719 1 32.53 28 GLU B N 1
ATOM 1562 C CA . GLU B 1 28 ? -3.885 31.344 -15.32 1 32.53 28 GLU B CA 1
ATOM 1563 C C . GLU B 1 28 ? -5.262 31.703 -14.766 1 32.53 28 GLU B C 1
ATOM 1565 O O . GLU B 1 28 ? -5.512 31.547 -13.57 1 32.53 28 GLU B O 1
ATOM 1570 N N . LYS B 1 29 ? -5.996 32.562 -15.555 1 31.64 29 LYS B N 1
ATOM 1571 C CA . LYS B 1 29 ? -7.137 33.125 -14.844 1 31.64 29 LYS B CA 1
ATOM 1572 C C . LYS B 1 29 ? -8.102 32.031 -14.383 1 31.64 29 LYS B C 1
ATOM 1574 O O . LYS B 1 29 ? -8.602 32.094 -13.258 1 31.64 29 LYS B O 1
ATOM 1579 N N . ALA B 1 30 ? -8.844 31.297 -15.297 1 32.44 30 ALA B N 1
ATOM 1580 C CA . ALA B 1 30 ? -10.289 31.094 -15.305 1 32.44 30 ALA B CA 1
ATOM 1581 C C . ALA B 1 30 ? -10.68 29.891 -14.438 1 32.44 30 ALA B C 1
ATOM 1583 O O . ALA B 1 30 ? -11.867 29.594 -14.297 1 32.44 30 ALA B O 1
ATOM 1584 N N . LYS B 1 31 ? -9.984 28.812 -14.516 1 40.41 31 LYS B N 1
ATOM 1585 C CA . LYS B 1 31 ? -10.766 27.922 -13.672 1 40.41 31 LYS B CA 1
ATOM 1586 C C . LYS B 1 31 ? -11.109 28.578 -12.344 1 40.41 31 LYS B C 1
ATOM 1588 O O . LYS B 1 31 ? -10.289 28.594 -11.422 1 40.41 31 LYS B O 1
ATOM 1593 N N . GLN B 1 32 ? -11.633 29.75 -12.273 1 32.72 32 GLN B N 1
ATOM 1594 C CA . GLN B 1 32 ? -12.336 30.344 -11.148 1 32.72 32 GLN B CA 1
ATOM 1595 C C . GLN B 1 32 ? -13.109 29.297 -10.367 1 32.72 32 GLN B C 1
ATOM 1597 O O . GLN B 1 32 ? -14.172 28.844 -10.805 1 32.72 32 GLN B O 1
ATOM 1602 N N . GLU B 1 33 ? -12.547 28.156 -9.984 1 42.53 33 GLU B N 1
ATOM 1603 C CA . GLU B 1 33 ? -13.156 27.25 -9.023 1 42.53 33 GLU B CA 1
ATOM 1604 C C . GLU B 1 33 ? -14.117 27.984 -8.094 1 42.53 33 GLU B C 1
ATOM 1606 O O . GLU B 1 33 ? -13.742 28.984 -7.48 1 42.53 33 GLU B O 1
ATOM 1611 N N . LYS B 1 34 ? -15.297 28.109 -8.344 1 43.53 34 LYS B N 1
ATOM 1612 C CA . LYS B 1 34 ? -16.391 28.594 -7.512 1 43.53 34 LYS B CA 1
ATOM 1613 C C . LYS B 1 34 ? -16.094 28.422 -6.031 1 43.53 34 LYS B C 1
ATOM 1615 O O . LYS B 1 34 ? -15.906 27.297 -5.562 1 43.53 34 LYS B O 1
ATOM 1620 N N . LYS B 1 35 ? -15.227 29.234 -5.477 1 50.28 35 LYS B N 1
ATOM 1621 C CA . LYS B 1 35 ? -15.086 29.266 -4.027 1 50.28 35 LYS B CA 1
ATOM 1622 C C . LYS B 1 35 ? -16.391 28.859 -3.336 1 50.28 35 LYS B C 1
ATOM 1624 O O . LYS B 1 35 ? -17.391 29.578 -3.398 1 50.28 35 LYS B O 1
ATOM 1629 N N . LYS B 1 36 ? -16.656 27.641 -3.455 1 59.38 36 LYS B N 1
ATOM 1630 C CA . LYS B 1 36 ? -17.828 27.141 -2.719 1 59.38 36 LYS B CA 1
ATOM 1631 C C . LYS B 1 36 ? -18.062 27.953 -1.449 1 59.38 36 LYS B C 1
ATOM 1633 O O . LYS B 1 36 ? -17.125 28.188 -0.678 1 59.38 36 LYS B O 1
ATOM 1638 N N . VAL B 1 37 ? -19.062 28.734 -1.526 1 66.31 37 VAL B N 1
ATOM 1639 C CA . VAL B 1 37 ? -19.469 29.578 -0.413 1 66.31 37 VAL B CA 1
ATOM 1640 C C . VAL B 1 37 ? -19.484 28.766 0.879 1 66.31 37 VAL B C 1
ATOM 1642 O O . VAL B 1 37 ? -20.031 27.656 0.915 1 66.31 37 VAL B O 1
ATOM 1645 N N . LEU B 1 38 ? -18.531 29.188 1.788 1 84.31 38 LEU B N 1
ATOM 1646 C CA . LEU B 1 38 ? -18.484 28.641 3.137 1 84.31 38 LEU B CA 1
ATOM 1647 C C . LEU B 1 38 ? -19.828 28.734 3.826 1 84.31 38 LEU B C 1
ATOM 1649 O O . LEU B 1 38 ? -20.438 29.812 3.879 1 84.31 38 LEU B O 1
ATOM 1653 N N . THR B 1 39 ? -20.453 27.578 4.141 1 89.69 39 THR B N 1
ATOM 1654 C CA . THR B 1 39 ? -21.75 27.547 4.824 1 89.69 39 THR B CA 1
ATOM 1655 C C . THR B 1 39 ? -21.547 27.547 6.336 1 89.69 39 THR B C 1
ATOM 1657 O O . THR B 1 39 ? -20.484 27.188 6.836 1 89.69 39 THR B O 1
ATOM 1660 N N . LYS B 1 40 ? -22.594 28 7.023 1 91.81 40 LYS B N 1
ATOM 1661 C CA . LYS B 1 40 ? -22.547 28.109 8.477 1 91.81 40 LYS B CA 1
ATOM 1662 C C . LYS B 1 40 ? -22.297 26.75 9.125 1 91.81 40 LYS B C 1
ATOM 1664 O O . LYS B 1 40 ? -21.453 26.625 10.008 1 91.81 40 LYS B O 1
ATOM 1669 N N . PRO B 1 41 ? -22.969 25.75 8.766 1 93 41 PRO B N 1
ATOM 1670 C CA . PRO B 1 41 ? -22.719 24.438 9.383 1 93 41 PRO B CA 1
ATOM 1671 C C . PRO B 1 41 ? -21.281 23.969 9.172 1 93 41 PRO B C 1
ATOM 1673 O O . PRO B 1 41 ? -20.688 23.359 10.07 1 93 41 PRO B O 1
ATOM 1676 N N . GLN B 1 42 ? -20.766 24.266 8.078 1 93 42 GLN B N 1
ATOM 1677 C CA . GLN B 1 42 ? -19.391 23.891 7.797 1 93 42 GLN B CA 1
ATOM 1678 C C . GLN B 1 42 ? -18.422 24.656 8.703 1 93 42 GLN B C 1
ATOM 1680 O O . GLN B 1 42 ? -17.484 24.062 9.258 1 93 42 GLN B O 1
ATOM 1685 N N . GLY B 1 43 ? -18.688 25.891 8.781 1 95.44 43 GLY B N 1
ATOM 1686 C CA . GLY B 1 43 ? -17.859 26.719 9.641 1 95.44 43 GLY B CA 1
ATOM 1687 C C . GLY B 1 43 ? -17.844 26.25 11.086 1 95.44 43 GLY B C 1
ATOM 1688 O O . GLY B 1 43 ? -16.781 26.219 11.727 1 95.44 43 GLY B O 1
ATOM 1689 N N . GLU B 1 44 ? -18.984 25.906 11.531 1 95.75 44 GLU B N 1
ATOM 1690 C CA . GLU B 1 44 ? -19.109 25.422 12.906 1 95.75 44 GLU B CA 1
ATOM 1691 C C . GLU B 1 44 ? -18.375 24.094 13.078 1 95.75 44 GLU B C 1
ATOM 1693 O O . GLU B 1 44 ? -17.703 23.875 14.094 1 95.75 44 GLU B O 1
ATOM 1698 N N . LYS B 1 45 ? -18.484 23.281 12.148 1 96.12 45 LYS B N 1
ATOM 1699 C CA . LYS B 1 45 ? -17.797 22 12.195 1 96.12 45 LYS B CA 1
ATOM 1700 C C . LYS B 1 45 ? -16.281 22.172 12.195 1 96.12 45 LYS B C 1
ATOM 1702 O O . LYS B 1 45 ? -15.594 21.578 13.031 1 96.12 45 LYS B O 1
ATOM 1707 N N . TRP B 1 46 ? -15.789 23.016 11.375 1 97.12 46 TRP B N 1
ATOM 1708 C CA . TRP B 1 46 ? -14.352 23.172 11.203 1 97.12 46 TRP B CA 1
ATOM 1709 C C . TRP B 1 46 ? -13.742 23.906 12.391 1 97.12 46 TRP B C 1
ATOM 1711 O O . TRP B 1 46 ? -12.562 23.719 12.695 1 97.12 46 TRP B O 1
ATOM 1721 N N . SER B 1 47 ? -14.57 24.688 13.023 1 96.88 47 SER B N 1
ATOM 1722 C CA . SER B 1 47 ? -14.055 25.469 14.148 1 96.88 47 SER B CA 1
ATOM 1723 C C . SER B 1 47 ? -14.258 24.734 15.469 1 96.88 47 SER B C 1
ATOM 1725 O O . SER B 1 47 ? -13.82 25.203 16.516 1 96.88 47 SER B O 1
ATOM 1727 N N . SER B 1 48 ? -14.883 23.594 15.445 1 96.44 48 SER B N 1
ATOM 1728 C CA . SER B 1 48 ? -15.117 22.828 16.656 1 96.44 48 SER B CA 1
ATOM 1729 C C . SER B 1 48 ? -13.852 22.125 17.125 1 96.44 48 SER B C 1
ATOM 1731 O O . SER B 1 48 ? -13.594 22.047 18.328 1 96.44 48 SER B O 1
ATOM 1733 N N . SER B 1 49 ? -13.094 21.547 16.203 1 97.31 49 SER B N 1
ATOM 1734 C CA . SER B 1 49 ? -11.812 20.906 16.516 1 97.31 49 SER B CA 1
ATOM 1735 C C . SER B 1 49 ? -10.938 20.812 15.273 1 97.31 49 SER B C 1
ATOM 1737 O O . SER B 1 49 ? -11.438 20.734 14.148 1 97.31 49 SER B O 1
ATOM 1739 N N . ILE B 1 50 ? -9.68 20.719 15.531 1 98.19 50 ILE B N 1
ATOM 1740 C CA . ILE B 1 50 ? -8.75 20.578 14.422 1 98.19 50 ILE B CA 1
ATOM 1741 C C . ILE B 1 50 ? -8.945 19.219 13.75 1 98.19 50 ILE B C 1
ATOM 1743 O O . ILE B 1 50 ? -8.789 19.094 12.539 1 98.19 50 ILE B O 1
ATOM 1747 N N . ASN B 1 51 ? -9.336 18.234 14.547 1 97.88 51 ASN B N 1
ATOM 1748 C CA . ASN B 1 51 ? -9.633 16.906 13.992 1 97.88 51 ASN B CA 1
ATOM 1749 C C . ASN B 1 51 ? -10.75 16.984 12.953 1 97.88 51 ASN B C 1
ATOM 1751 O O . ASN B 1 51 ? -10.648 16.391 11.883 1 97.88 51 ASN B O 1
ATOM 1755 N N . ALA B 1 52 ? -11.789 17.719 13.289 1 97.75 52 ALA B N 1
ATOM 1756 C CA . ALA B 1 52 ? -12.922 17.875 12.383 1 97.75 52 ALA B CA 1
ATOM 1757 C C . ALA B 1 52 ? -12.508 18.609 11.109 1 97.75 52 ALA B C 1
ATOM 1759 O O . ALA B 1 52 ? -12.945 18.25 10.008 1 97.75 52 ALA B O 1
ATOM 1760 N N . LEU B 1 53 ? -11.711 19.594 11.273 1 97.88 53 LEU B N 1
ATOM 1761 C CA . LEU B 1 53 ? -11.227 20.359 10.133 1 97.88 53 LEU B CA 1
ATOM 1762 C C . LEU B 1 53 ? -10.406 19.484 9.195 1 97.88 53 LEU B C 1
ATOM 1764 O O . LEU B 1 53 ? -10.688 19.422 7.996 1 97.88 53 LEU B O 1
ATOM 1768 N N . LEU B 1 54 ? -9.438 18.719 9.75 1 98.06 54 LEU B N 1
ATOM 1769 C CA . LEU B 1 54 ? -8.469 17.953 8.969 1 98.06 54 LEU B CA 1
ATOM 1770 C C . LEU B 1 54 ? -9.102 16.703 8.367 1 98.06 54 LEU B C 1
ATOM 1772 O O . LEU B 1 54 ? -8.562 16.125 7.426 1 98.06 54 LEU B O 1
ATOM 1776 N N . ALA B 1 55 ? -10.219 16.344 8.898 1 97.06 55 ALA B N 1
ATOM 1777 C CA . ALA B 1 55 ? -10.93 15.164 8.391 1 97.06 55 ALA B CA 1
ATOM 1778 C C . ALA B 1 55 ? -11.781 15.516 7.176 1 97.06 55 ALA B C 1
ATOM 1780 O O . ALA B 1 55 ? -12.25 14.633 6.457 1 97.06 55 ALA B O 1
ATOM 1781 N N . ASP B 1 56 ? -12 16.766 6.926 1 96.75 56 ASP B N 1
ATOM 1782 C CA . ASP B 1 56 ? -12.844 17.25 5.836 1 96.75 56 ASP B CA 1
ATOM 1783 C C . ASP B 1 56 ? -12.008 17.844 4.707 1 96.75 56 ASP B C 1
ATOM 1785 O O . ASP B 1 56 ? -11.367 18.875 4.887 1 96.75 56 ASP B O 1
ATOM 1789 N N . PRO B 1 57 ? -12.109 17.219 3.553 1 96.56 57 PRO B N 1
ATOM 1790 C CA . PRO B 1 57 ? -11.328 17.734 2.432 1 96.56 57 PRO B CA 1
ATOM 1791 C C . PRO B 1 57 ? -11.664 19.203 2.115 1 96.56 57 PRO B C 1
ATOM 1793 O O . PRO B 1 57 ? -10.773 19.969 1.761 1 96.56 57 PRO B O 1
ATOM 1796 N N . GLU B 1 58 ? -12.859 19.484 2.238 1 96.62 58 GLU B N 1
ATOM 1797 C CA . GLU B 1 58 ? -13.242 20.875 1.991 1 96.62 58 GLU B CA 1
ATOM 1798 C C . GLU B 1 58 ? -12.688 21.797 3.072 1 96.62 58 GLU B C 1
ATOM 1800 O O . GLU B 1 58 ? -12.328 22.938 2.791 1 96.62 58 GLU B O 1
ATOM 1805 N N . GLY B 1 59 ? -12.727 21.312 4.285 1 97.31 59 GLY B N 1
ATOM 1806 C CA . GLY B 1 59 ? -12.141 22.078 5.371 1 97.31 59 GLY B CA 1
ATOM 1807 C C . GLY B 1 59 ? -10.656 22.328 5.195 1 97.31 59 GLY B C 1
ATOM 1808 O O . GLY B 1 59 ? -10.172 23.438 5.445 1 97.31 59 GLY B O 1
ATOM 1809 N N . VAL B 1 60 ? -9.969 21.312 4.742 1 97.81 60 VAL B N 1
ATOM 1810 C CA . VAL B 1 60 ? -8.539 21.422 4.484 1 97.81 60 VAL B CA 1
ATOM 1811 C C . VAL B 1 60 ? -8.281 22.469 3.4 1 97.81 60 VAL B C 1
ATOM 1813 O O . VAL B 1 60 ? -7.375 23.281 3.525 1 97.81 60 VAL B O 1
ATOM 1816 N N . GLU B 1 61 ? -9.078 22.453 2.391 1 96.81 61 GLU B N 1
ATOM 1817 C CA . GLU B 1 61 ? -8.938 23.438 1.314 1 96.81 61 GLU B CA 1
ATOM 1818 C C . GLU B 1 61 ? -9.172 24.844 1.825 1 96.81 61 GLU B C 1
ATOM 1820 O O . GLU B 1 61 ? -8.422 25.766 1.479 1 96.81 61 GLU B O 1
ATOM 1825 N N . ALA B 1 62 ? -10.211 25 2.596 1 95.94 62 ALA B N 1
ATOM 1826 C CA . ALA B 1 62 ? -10.484 26.297 3.191 1 95.94 62 ALA B CA 1
ATOM 1827 C C . ALA B 1 62 ? -9.32 26.766 4.055 1 95.94 62 ALA B C 1
ATOM 1829 O O . ALA B 1 62 ? -8.961 27.953 4.047 1 95.94 62 ALA B O 1
ATOM 1830 N N . PHE B 1 63 ? -8.789 25.891 4.77 1 97 63 PHE B N 1
ATOM 1831 C CA . PHE B 1 63 ? -7.66 26.188 5.645 1 97 63 PHE B CA 1
ATOM 1832 C C . PHE B 1 63 ? -6.438 26.594 4.828 1 97 63 PHE B C 1
ATOM 1834 O O . PHE B 1 63 ? -5.734 27.531 5.18 1 97 63 PHE B O 1
ATOM 1841 N N . ARG B 1 64 ? -6.168 25.891 3.785 1 96.31 64 ARG B N 1
ATOM 1842 C CA . ARG B 1 64 ? -5.059 26.219 2.898 1 96.31 64 ARG B CA 1
ATOM 1843 C C . ARG B 1 64 ? -5.223 27.625 2.326 1 96.31 64 ARG B C 1
ATOM 1845 O O . ARG B 1 64 ? -4.254 28.391 2.256 1 96.31 64 ARG B O 1
ATOM 1852 N N . ASP B 1 65 ? -6.418 27.906 1.888 1 95 65 ASP B N 1
ATOM 1853 C CA . ASP B 1 65 ? -6.707 29.25 1.387 1 95 65 ASP B CA 1
ATOM 1854 C C . ASP B 1 65 ? -6.414 30.312 2.449 1 95 65 ASP B C 1
ATOM 1856 O O . ASP B 1 65 ? -5.848 31.359 2.145 1 95 65 ASP B O 1
ATOM 1860 N N . PHE B 1 66 ? -6.828 30.016 3.592 1 95.5 66 PHE B N 1
ATOM 1861 C CA . PHE B 1 66 ? -6.57 30.922 4.715 1 95.5 66 PHE B CA 1
ATOM 1862 C C . PHE B 1 66 ? -5.074 31.125 4.902 1 95.5 66 PHE B C 1
ATOM 1864 O O . PHE B 1 66 ? -4.625 32.25 5.129 1 95.5 66 PHE B O 1
ATOM 1871 N N . LEU B 1 67 ? -4.277 30.094 4.809 1 95.38 67 LEU B N 1
ATOM 1872 C CA . LEU B 1 67 ? -2.832 30.172 4.988 1 95.38 67 LEU B CA 1
ATOM 1873 C C . LEU B 1 67 ? -2.191 31.016 3.881 1 95.38 67 LEU B C 1
ATOM 1875 O O . LEU B 1 67 ? -1.24 31.75 4.129 1 95.38 67 LEU B O 1
ATOM 1879 N N . VAL B 1 68 ? -2.688 30.828 2.678 1 94.06 68 VAL B N 1
ATOM 1880 C CA . VAL B 1 68 ? -2.186 31.594 1.548 1 94.06 68 VAL B CA 1
ATOM 1881 C C . VAL B 1 68 ? -2.422 33.094 1.795 1 94.06 68 VAL B C 1
ATOM 1883 O O . VAL B 1 68 ? -1.53 33.906 1.573 1 94.06 68 VAL B O 1
ATOM 1886 N N . GLU B 1 69 ? -3.607 33.344 2.25 1 93.56 69 GLU B N 1
ATOM 1887 C CA . GLU B 1 69 ? -3.934 34.75 2.574 1 93.56 69 GLU B CA 1
ATOM 1888 C C . GLU B 1 69 ? -3.037 35.281 3.689 1 93.56 69 GLU B C 1
ATOM 1890 O O . GLU B 1 69 ? -2.537 36.406 3.609 1 93.56 69 GLU B O 1
ATOM 1895 N N . LEU B 1 70 ? -2.91 34.469 4.68 1 91.94 70 LEU B N 1
ATOM 1896 C CA . LEU B 1 70 ? -2.064 34.875 5.801 1 91.94 70 LEU B CA 1
ATOM 1897 C C . LEU B 1 70 ? -0.626 35.094 5.348 1 91.94 70 LEU B C 1
ATOM 1899 O O . LEU B 1 70 ? 0.03 36.031 5.797 1 91.94 70 LEU B O 1
ATOM 1903 N N . GLU B 1 71 ? -0.102 34.281 4.535 1 91.06 71 GLU B N 1
ATOM 1904 C CA . GLU B 1 71 ? 1.243 34.406 3.984 1 91.06 71 GLU B CA 1
ATOM 1905 C C . GLU B 1 71 ? 1.391 35.719 3.209 1 91.06 71 GLU B C 1
ATOM 1907 O O . GLU B 1 71 ? 2.393 36.406 3.354 1 91.06 71 GLU B O 1
ATOM 1912 N N . ASN B 1 72 ? 0.456 36 2.398 1 92.5 72 ASN B N 1
ATOM 1913 C CA . ASN B 1 72 ? 0.475 37.219 1.602 1 92.5 72 ASN B CA 1
ATOM 1914 C C . ASN B 1 72 ? 0.446 38.469 2.484 1 92.5 72 ASN B C 1
ATOM 1916 O O . ASN B 1 72 ? 1.095 39.469 2.176 1 92.5 72 ASN B O 1
ATOM 1920 N N . GLU B 1 73 ? -0.202 38.312 3.613 1 90.06 73 GLU B N 1
ATOM 1921 C CA . GLU B 1 73 ? -0.403 39.438 4.492 1 90.06 73 GLU B CA 1
ATOM 1922 C C . GLU B 1 73 ? 0.773 39.625 5.449 1 90.06 73 GLU B C 1
ATOM 1924 O O . GLU B 1 73 ? 1.227 40.75 5.68 1 90.06 73 GLU B O 1
ATOM 1929 N N . SER B 1 74 ? 1.178 38.531 6.055 1 87.31 74 SER B N 1
ATOM 1930 C CA . SER B 1 74 ? 2.137 38.656 7.145 1 87.31 74 SER B CA 1
ATOM 1931 C C . SER B 1 74 ? 3.441 37.938 6.824 1 87.31 74 SER B C 1
ATOM 1933 O O . SER B 1 74 ? 4.457 38.156 7.484 1 87.31 74 SER B O 1
ATOM 1935 N N . GLY B 1 75 ? 3.486 37.094 5.91 1 84.62 75 GLY B N 1
ATOM 1936 C CA . GLY B 1 75 ? 4.672 36.344 5.52 1 84.62 75 GLY B CA 1
ATOM 1937 C C . GLY B 1 75 ? 5.062 35.281 6.523 1 84.62 75 GLY B C 1
ATOM 1938 O O . GLY B 1 75 ? 6.172 34.75 6.465 1 84.62 75 GLY B O 1
ATOM 1939 N N . GLU B 1 76 ? 4.199 35 7.5 1 80 76 GLU B N 1
ATOM 1940 C CA . GLU B 1 76 ? 4.559 34.125 8.625 1 80 76 GLU B CA 1
ATOM 1941 C C . GLU B 1 76 ? 3.869 32.781 8.516 1 80 76 GLU B C 1
ATOM 1943 O O . GLU B 1 76 ? 3.877 31.984 9.469 1 80 76 GLU B O 1
ATOM 1948 N N . ALA B 1 77 ? 3.299 32.375 7.316 1 84.75 77 ALA B N 1
ATOM 1949 C CA . ALA B 1 77 ? 2.473 31.172 7.289 1 84.75 77 ALA B CA 1
ATOM 1950 C C . ALA B 1 77 ? 3.131 30.062 6.461 1 84.75 77 ALA B C 1
ATOM 1952 O O . ALA B 1 77 ? 2.535 29.016 6.234 1 84.75 77 ALA B O 1
ATOM 1953 N N . GLY B 1 78 ? 4.352 30.266 5.961 1 86.69 78 GLY B N 1
ATOM 1954 C CA . GLY B 1 78 ? 5.012 29.297 5.094 1 86.69 78 GLY B CA 1
ATOM 1955 C C . GLY B 1 78 ? 5.223 27.953 5.754 1 86.69 78 GLY B C 1
ATOM 1956 O O . GLY B 1 78 ? 4.953 26.906 5.152 1 86.69 78 GLY B O 1
ATOM 1957 N N . GLU B 1 79 ? 5.664 27.984 7.004 1 90.62 79 GLU B N 1
ATOM 1958 C CA . GLU B 1 79 ? 5.934 26.734 7.723 1 90.62 79 GLU B CA 1
ATOM 1959 C C . GLU B 1 79 ? 4.652 25.938 7.945 1 90.62 79 GLU B C 1
ATOM 1961 O O . GLU B 1 79 ? 4.668 24.703 7.93 1 90.62 79 GLU B O 1
ATOM 1966 N N . TYR B 1 80 ? 3.504 26.609 8.016 1 94.31 80 TYR B N 1
ATOM 1967 C CA . TYR B 1 80 ? 2.258 25.906 8.312 1 94.31 80 TYR B CA 1
ATOM 1968 C C . TYR B 1 80 ? 1.729 25.172 7.086 1 94.31 80 TYR B C 1
ATOM 1970 O O . TYR B 1 80 ? 1.111 24.125 7.203 1 94.31 80 TYR B O 1
ATOM 1978 N N . THR B 1 81 ? 2.021 25.688 5.945 1 93.94 81 THR B N 1
ATOM 1979 C CA . THR B 1 81 ? 1.686 24.969 4.715 1 93.94 81 THR B CA 1
ATOM 1980 C C . THR B 1 81 ? 2.426 23.641 4.645 1 93.94 81 THR B C 1
ATOM 1982 O O . THR B 1 81 ? 1.839 22.609 4.285 1 93.94 81 THR B O 1
ATOM 1985 N N . ARG B 1 82 ? 3.67 23.656 5.027 1 94.69 82 ARG B N 1
ATOM 1986 C CA . ARG B 1 82 ? 4.449 22.422 5.074 1 94.69 82 ARG B CA 1
ATOM 1987 C C . ARG B 1 82 ? 3.871 21.453 6.09 1 94.69 82 ARG B C 1
ATOM 1989 O O . ARG B 1 82 ? 3.854 20.234 5.852 1 94.69 82 ARG B O 1
ATOM 1996 N N . TYR B 1 83 ? 3.439 22.031 7.168 1 96.5 83 TYR B N 1
ATOM 1997 C CA . TYR B 1 83 ? 2.871 21.188 8.219 1 96.5 83 TYR B CA 1
ATOM 1998 C C . TYR B 1 83 ? 1.621 20.469 7.719 1 96.5 83 TYR B C 1
ATOM 2000 O O . TYR B 1 83 ? 1.479 19.266 7.91 1 96.5 83 TYR B O 1
ATOM 2008 N N . ILE B 1 84 ? 0.735 21.156 7.086 1 97.19 84 ILE B N 1
ATOM 2009 C CA . ILE B 1 84 ? -0.503 20.547 6.629 1 97.19 84 ILE B CA 1
ATOM 2010 C C . ILE B 1 84 ? -0.198 19.531 5.523 1 97.19 84 ILE B C 1
ATOM 2012 O O . ILE B 1 84 ? -0.803 18.453 5.473 1 97.19 84 ILE B O 1
ATOM 2016 N N . ASP B 1 85 ? 0.739 19.875 4.664 1 96.81 85 ASP B N 1
ATOM 2017 C CA . ASP B 1 85 ? 1.126 18.953 3.611 1 96.81 85 ASP B CA 1
ATOM 2018 C C . ASP B 1 85 ? 1.669 17.641 4.203 1 96.81 85 ASP B C 1
ATOM 2020 O O . ASP B 1 85 ? 1.262 16.562 3.795 1 96.81 85 ASP B O 1
ATOM 2024 N N . PHE B 1 86 ? 2.582 17.828 5.133 1 98 86 PHE B N 1
ATOM 2025 C CA . PHE B 1 86 ? 3.143 16.656 5.801 1 98 86 PHE B CA 1
ATOM 2026 C C . PHE B 1 86 ? 2.043 15.828 6.449 1 98 86 PHE B C 1
ATOM 2028 O O . PHE B 1 86 ? 2.016 14.609 6.301 1 98 86 PHE B O 1
ATOM 2035 N N . TYR B 1 87 ? 1.176 16.469 7.137 1 98.31 87 TYR B N 1
ATOM 2036 C CA . TYR B 1 87 ? 0.097 15.781 7.836 1 98.31 87 TYR B CA 1
ATOM 2037 C C . TYR B 1 87 ? -0.739 14.953 6.863 1 98.31 87 TYR B C 1
ATOM 2039 O O . TYR B 1 87 ? -1.023 13.781 7.125 1 98.31 87 TYR B O 1
ATOM 2047 N N . LEU B 1 88 ? -1.082 15.547 5.797 1 98.25 88 LEU B N 1
ATOM 2048 C CA . LEU B 1 88 ? -1.954 14.898 4.824 1 98.25 88 LEU B CA 1
ATOM 2049 C C . LEU B 1 88 ? -1.23 13.75 4.129 1 98.25 88 LEU B C 1
ATOM 2051 O O . LEU B 1 88 ? -1.843 12.727 3.807 1 98.25 88 LEU B O 1
ATOM 2055 N N . GLU B 1 89 ? 0.039 13.914 3.869 1 98.19 89 GLU B N 1
ATOM 2056 C CA . GLU B 1 89 ? 0.814 12.828 3.279 1 98.19 89 GLU B CA 1
ATOM 2057 C C . GLU B 1 89 ? 0.885 11.625 4.219 1 98.19 89 GLU B C 1
ATOM 2059 O O . GLU B 1 89 ? 0.84 10.477 3.773 1 98.19 89 GLU B O 1
ATOM 2064 N N . CYS B 1 90 ? 1.033 11.898 5.496 1 98.44 90 CYS B N 1
ATOM 2065 C CA . CYS B 1 90 ? 1.007 10.82 6.48 1 98.44 90 CYS B CA 1
ATOM 2066 C C . CYS B 1 90 ? -0.333 10.094 6.457 1 98.44 90 CYS B C 1
ATOM 2068 O O . CYS B 1 90 ? -0.38 8.867 6.559 1 98.44 90 CYS B O 1
ATOM 2070 N N . GLU B 1 91 ? -1.414 10.852 6.336 1 98.31 91 GLU B N 1
ATOM 2071 C CA . GLU B 1 91 ? -2.738 10.242 6.262 1 98.31 91 GLU B CA 1
ATOM 2072 C C . GLU B 1 91 ? -2.865 9.352 5.027 1 98.31 91 GLU B C 1
ATOM 2074 O O . GLU B 1 91 ? -3.439 8.258 5.102 1 98.31 91 GLU B O 1
ATOM 2079 N N . GLU B 1 92 ? -2.398 9.828 3.957 1 98.12 92 GLU B N 1
ATOM 2080 C CA . GLU B 1 92 ? -2.422 9.031 2.736 1 98.12 92 GLU B CA 1
ATOM 2081 C C . GLU B 1 92 ? -1.633 7.734 2.91 1 98.12 92 GLU B C 1
ATOM 2083 O O . GLU B 1 92 ? -2.082 6.664 2.492 1 98.12 92 GLU B O 1
ATOM 2088 N N . TYR B 1 93 ? -0.475 7.84 3.484 1 98.25 93 TYR B N 1
ATOM 2089 C CA . TYR B 1 93 ? 0.339 6.664 3.777 1 98.25 93 TYR B CA 1
ATOM 2090 C C . TYR B 1 93 ? -0.435 5.66 4.621 1 98.25 93 TYR B C 1
ATOM 2092 O O . TYR B 1 93 ? -0.45 4.465 4.316 1 98.25 93 TYR B O 1
ATOM 2100 N N . LYS B 1 94 ? -1.043 6.113 5.625 1 98 94 LYS B N 1
ATOM 2101 C CA . LYS B 1 94 ? -1.802 5.234 6.512 1 98 94 LYS B CA 1
ATOM 2102 C C . LYS B 1 94 ? -2.955 4.566 5.766 1 98 94 LYS B C 1
ATOM 2104 O O . LYS B 1 94 ? -3.236 3.387 5.977 1 98 94 LYS B O 1
ATOM 2109 N N . ALA B 1 95 ? -3.615 5.348 4.969 1 97.94 95 ALA B N 1
ATOM 2110 C CA . ALA B 1 95 ? -4.727 4.801 4.191 1 97.94 95 ALA B CA 1
ATOM 2111 C C . ALA B 1 95 ? -4.246 3.699 3.25 1 97.94 95 ALA B C 1
ATOM 2113 O O . ALA B 1 95 ? -4.887 2.65 3.139 1 97.94 95 ALA B O 1
ATOM 2114 N N . ARG B 1 96 ? -3.18 3.926 2.592 1 97.94 96 ARG B N 1
ATOM 2115 C CA . ARG B 1 96 ? -2.609 2.932 1.688 1 97.94 96 ARG B CA 1
ATOM 2116 C C . ARG B 1 96 ? -2.152 1.695 2.453 1 97.94 96 ARG B C 1
ATOM 2118 O O . ARG B 1 96 ? -2.293 0.57 1.969 1 97.94 96 ARG B O 1
ATOM 2125 N N . PHE B 1 97 ? -1.598 1.907 3.6 1 97.44 97 PHE B N 1
ATOM 2126 C CA . PHE B 1 97 ? -1.144 0.8 4.434 1 97.44 97 PHE B CA 1
ATOM 2127 C C . PHE B 1 97 ? -2.312 -0.091 4.836 1 97.44 97 PHE B C 1
ATOM 2129 O O . PHE B 1 97 ? -2.213 -1.318 4.777 1 97.44 97 PHE B O 1
ATOM 2136 N N . LYS B 1 98 ? -3.352 0.493 5.199 1 96.62 98 LYS B N 1
ATOM 2137 C CA . LYS B 1 98 ? -4.535 -0.267 5.594 1 96.62 98 LYS B CA 1
ATOM 2138 C C . LYS B 1 98 ? -5.062 -1.104 4.434 1 96.62 98 LYS B C 1
ATOM 2140 O O . LYS B 1 98 ? -5.473 -2.25 4.625 1 96.62 98 LYS B O 1
ATOM 2145 N N . LYS B 1 99 ? -5.098 -0.531 3.293 1 97.62 99 LYS B N 1
ATOM 2146 C CA . LYS B 1 99 ? -5.527 -1.271 2.109 1 97.62 99 LYS B CA 1
ATOM 2147 C C . LYS B 1 99 ? -4.609 -2.463 1.844 1 97.62 99 LYS B C 1
ATOM 2149 O O . LYS B 1 99 ? -5.07 -3.529 1.435 1 97.62 99 LYS B O 1
ATOM 2154 N N . LEU B 1 100 ? -3.377 -2.254 2.039 1 97.56 100 LEU B N 1
ATOM 2155 C CA . LEU B 1 100 ? -2.398 -3.32 1.855 1 97.56 100 LEU B CA 1
ATOM 2156 C C . LEU B 1 100 ? -2.619 -4.441 2.867 1 97.56 100 LEU B C 1
ATOM 2158 O O . LEU B 1 100 ? -2.562 -5.621 2.514 1 97.56 100 LEU B O 1
ATOM 2162 N N . GLU B 1 101 ? -2.812 -4.062 4.059 1 96.25 101 GLU B N 1
ATOM 2163 C CA . GLU B 1 101 ? -3.104 -5.043 5.102 1 96.25 101 GLU B CA 1
ATOM 2164 C C . GLU B 1 101 ? -4.375 -5.828 4.781 1 96.25 101 GLU B C 1
ATOM 2166 O O . GLU B 1 101 ? -4.426 -7.043 4.98 1 96.25 101 GLU B O 1
ATOM 2171 N N . ASP B 1 102 ? -5.367 -5.168 4.328 1 96.94 102 ASP B N 1
ATOM 2172 C CA . ASP B 1 102 ? -6.605 -5.828 3.93 1 96.94 102 ASP B CA 1
ATOM 2173 C C . ASP B 1 102 ? -6.355 -6.836 2.812 1 96.94 102 ASP B C 1
ATOM 2175 O O . ASP B 1 102 ? -6.922 -7.934 2.82 1 96.94 102 ASP B O 1
ATOM 2179 N N . LYS B 1 103 ? -5.582 -6.414 1.898 1 97.94 103 LYS B N 1
ATOM 2180 C CA . LYS B 1 103 ? -5.246 -7.32 0.806 1 97.94 103 LYS B CA 1
ATOM 2181 C C . LYS B 1 103 ? -4.547 -8.57 1.328 1 97.94 103 LYS B C 1
ATOM 2183 O O . LYS B 1 103 ? -4.844 -9.688 0.887 1 97.94 103 LYS B O 1
ATOM 2188 N N . ALA B 1 104 ? -3.611 -8.461 2.213 1 97.75 104 ALA B N 1
ATOM 2189 C CA . ALA B 1 104 ? -2.92 -9.602 2.816 1 97.75 104 ALA B CA 1
ATOM 2190 C C . ALA B 1 104 ? -3.906 -10.539 3.504 1 97.75 104 ALA B C 1
ATOM 2192 O O . ALA B 1 104 ? -3.814 -11.758 3.355 1 97.75 104 ALA B O 1
ATOM 2193 N N . LYS B 1 105 ? -4.77 -9.953 4.188 1 96.94 105 LYS B N 1
ATOM 2194 C CA . LYS B 1 105 ? -5.773 -10.75 4.883 1 96.94 105 LYS B CA 1
ATOM 2195 C C . LYS B 1 105 ? -6.664 -11.492 3.895 1 96.94 105 LYS B C 1
ATOM 2197 O O . LYS B 1 105 ? -7.008 -12.656 4.113 1 96.94 105 LYS B O 1
ATOM 2202 N N . GLU B 1 106 ? -7.043 -10.867 2.887 1 97.75 106 GLU B N 1
ATOM 2203 C CA . GLU B 1 106 ? -7.844 -11.492 1.837 1 97.75 106 GLU B CA 1
ATOM 2204 C C . GLU B 1 106 ? -7.113 -12.68 1.22 1 97.75 106 GLU B C 1
ATOM 2206 O O . GLU B 1 106 ? -7.699 -13.75 1.041 1 97.75 106 GLU B O 1
ATOM 2211 N N . ILE B 1 107 ? -5.891 -12.445 0.905 1 98 107 ILE B N 1
ATOM 2212 C CA . ILE B 1 107 ? -5.09 -13.516 0.325 1 98 107 ILE B CA 1
ATOM 2213 C C . ILE B 1 107 ? -5.043 -14.703 1.287 1 98 107 ILE B C 1
ATOM 2215 O O . ILE B 1 107 ? -5.234 -15.852 0.879 1 98 107 ILE B O 1
ATOM 2219 N N . PHE B 1 108 ? -4.773 -14.445 2.502 1 96.94 108 PHE B N 1
ATOM 2220 C CA . PHE B 1 108 ? -4.719 -15.508 3.506 1 96.94 108 PHE B CA 1
ATOM 2221 C C . PHE B 1 108 ? -6.047 -16.234 3.59 1 96.94 108 PHE B C 1
ATOM 2223 O O . PHE B 1 108 ? -6.09 -17.469 3.51 1 96.94 108 PHE B O 1
ATOM 2230 N N . GLU B 1 109 ? -7.145 -15.547 3.662 1 96.62 109 GLU B N 1
ATOM 2231 C CA . GLU B 1 109 ? -8.477 -16.125 3.828 1 96.62 109 GLU B CA 1
ATOM 2232 C C . GLU B 1 109 ? -8.883 -16.938 2.6 1 96.62 109 GLU B C 1
ATOM 2234 O O . GLU B 1 109 ? -9.523 -17.984 2.723 1 96.62 109 GLU B O 1
ATOM 2239 N N . ASP B 1 110 ? -8.484 -16.484 1.479 1 97.19 110 ASP B N 1
ATOM 2240 C CA . ASP B 1 110 ? -8.922 -17.125 0.24 1 97.19 110 ASP B CA 1
ATOM 2241 C C . ASP B 1 110 ? -8.078 -18.359 -0.071 1 97.19 110 ASP B C 1
ATOM 2243 O O . ASP B 1 110 ? -8.586 -19.359 -0.579 1 97.19 110 ASP B O 1
ATOM 2247 N N . TYR B 1 111 ? -6.793 -18.328 0.291 1 97.06 111 TYR B N 1
ATOM 2248 C CA . TYR B 1 111 ? -5.922 -19.344 -0.309 1 97.06 111 TYR B CA 1
ATOM 2249 C C . TYR B 1 111 ? -5.211 -20.156 0.764 1 97.06 111 TYR B C 1
ATOM 2251 O O . TYR B 1 111 ? -4.789 -21.281 0.515 1 97.06 111 TYR B O 1
ATOM 2259 N N . LEU B 1 112 ? -4.996 -19.578 1.955 1 96.62 112 LEU B N 1
ATOM 2260 C CA . LEU B 1 112 ? -4.07 -20.203 2.887 1 96.62 112 LEU B CA 1
ATOM 2261 C C . LEU B 1 112 ? -4.809 -20.75 4.109 1 96.62 112 LEU B C 1
ATOM 2263 O O . LEU B 1 112 ? -4.352 -21.688 4.758 1 96.62 112 LEU B O 1
ATOM 2267 N N . ALA B 1 113 ? -5.875 -20.078 4.402 1 95.06 113 ALA B N 1
ATOM 2268 C CA . ALA B 1 113 ? -6.645 -20.516 5.559 1 95.06 113 ALA B CA 1
ATOM 2269 C C . ALA B 1 113 ? -7.152 -21.938 5.367 1 95.06 113 ALA B C 1
ATOM 2271 O O . ALA B 1 113 ? -7.535 -22.328 4.262 1 95.06 113 ALA B O 1
ATOM 2272 N N . VAL B 1 114 ? -7.215 -22.641 6.504 1 92.12 114 VAL B N 1
ATOM 2273 C CA . VAL B 1 114 ? -7.727 -24 6.457 1 92.12 114 VAL B CA 1
ATOM 2274 C C . VAL B 1 114 ? -9.203 -23.984 6.086 1 92.12 114 VAL B C 1
ATOM 2276 O O . VAL B 1 114 ? -10 -23.281 6.711 1 92.12 114 VAL B O 1
ATOM 2279 N N . GLY B 1 115 ? -9.586 -24.797 5.059 1 91.56 115 GLY B N 1
ATOM 2280 C CA . GLY B 1 115 ? -10.977 -24.891 4.66 1 91.56 115 GLY B CA 1
ATOM 2281 C C . GLY B 1 115 ? -11.383 -23.828 3.658 1 91.56 115 GLY B C 1
ATOM 2282 O O . GLY B 1 115 ? -12.562 -23.719 3.305 1 91.56 115 GLY B O 1
ATOM 2283 N N . ALA B 1 116 ? -10.43 -23.078 3.182 1 94 116 ALA B N 1
ATOM 2284 C CA . ALA B 1 116 ? -10.727 -22.047 2.197 1 94 116 ALA B CA 1
ATOM 2285 C C . ALA B 1 116 ? -11.188 -22.656 0.88 1 94 116 ALA B C 1
ATOM 2287 O O . ALA B 1 116 ? -10.758 -23.75 0.508 1 94 116 ALA B O 1
ATOM 2288 N N . ASP B 1 117 ? -12.055 -21.938 0.165 1 90 117 ASP B N 1
ATOM 2289 C CA . ASP B 1 117 ? -12.594 -22.391 -1.112 1 90 117 ASP B CA 1
ATOM 2290 C C . ASP B 1 117 ? -11.477 -22.641 -2.125 1 90 117 ASP B C 1
ATOM 2292 O O . ASP B 1 117 ? -11.547 -23.578 -2.92 1 90 117 ASP B O 1
ATOM 2296 N N . LYS B 1 118 ? -10.422 -21.75 -2.133 1 94.94 118 LYS B N 1
ATOM 2297 C CA . LYS B 1 118 ? -9.312 -21.844 -3.08 1 94.94 118 LYS B CA 1
ATOM 2298 C C . LYS B 1 118 ? -8.023 -22.25 -2.377 1 94.94 118 LYS B C 1
ATOM 2300 O O . LYS B 1 118 ? -6.938 -21.797 -2.75 1 94.94 118 LYS B O 1
ATOM 2305 N N . GLU B 1 119 ? -8.211 -23.062 -1.37 1 94.31 119 GLU B N 1
ATOM 2306 C CA . GLU B 1 119 ? -7.043 -23.453 -0.578 1 94.31 119 GLU B CA 1
ATOM 2307 C C . GLU B 1 119 ? -5.977 -24.094 -1.447 1 94.31 119 GLU B C 1
ATOM 2309 O O . GLU B 1 119 ? -6.266 -25.031 -2.207 1 94.31 119 GLU B O 1
ATOM 2314 N N . VAL B 1 120 ? -4.789 -23.641 -1.32 1 94.19 120 VAL B N 1
ATOM 2315 C CA . VAL B 1 120 ? -3.709 -24.172 -2.146 1 94.19 120 VAL B CA 1
ATOM 2316 C C . VAL B 1 120 ? -3.045 -25.344 -1.439 1 94.19 120 VAL B C 1
ATOM 2318 O O . VAL B 1 120 ? -2.438 -26.203 -2.084 1 94.19 120 VAL B O 1
ATOM 2321 N N . GLY B 1 121 ? -3.068 -25.406 -0.139 1 90.5 121 GLY B N 1
ATOM 2322 C CA . GLY B 1 121 ? -2.666 -26.578 0.615 1 90.5 121 GLY B CA 1
ATOM 2323 C C . GLY B 1 121 ? -1.168 -26.828 0.584 1 90.5 121 GLY B C 1
ATOM 2324 O O . GLY B 1 121 ? -0.719 -27.969 0.668 1 90.5 121 GLY B O 1
ATOM 2325 N N . THR B 1 122 ? -0.402 -25.875 0.491 1 85.06 122 THR B N 1
ATOM 2326 C CA . THR B 1 122 ? 1.041 -26.078 0.402 1 85.06 122 THR B CA 1
ATOM 2327 C C . THR B 1 122 ? 1.682 -26.016 1.785 1 85.06 122 THR B C 1
ATOM 2329 O O . THR B 1 122 ? 2.844 -26.391 1.954 1 85.06 122 THR B O 1
ATOM 2332 N N . GLY B 1 123 ? 0.815 -25.719 2.891 1 75.31 123 GLY B N 1
ATOM 2333 C CA . GLY B 1 123 ? 1.321 -25.5 4.238 1 75.31 123 GLY B CA 1
ATOM 2334 C C . GLY B 1 123 ? 2.283 -24.328 4.34 1 75.31 123 GLY B C 1
ATOM 2335 O O . GLY B 1 123 ? 2.291 -23.625 5.344 1 75.31 123 GLY B O 1
ATOM 2336 N N . GLY B 1 124 ? 3.271 -24.031 3.656 1 80.38 124 GLY B N 1
ATOM 2337 C CA . GLY B 1 124 ? 4.277 -22.984 3.566 1 80.38 124 GLY B CA 1
ATOM 2338 C C . GLY B 1 124 ? 4.141 -21.922 4.648 1 80.38 124 GLY B C 1
ATOM 2339 O O . GLY B 1 124 ? 4.09 -20.734 4.352 1 80.38 124 GLY B O 1
ATOM 2340 N N . LYS B 1 125 ? 4.082 -22.266 5.984 1 88 125 LYS B N 1
ATOM 2341 C CA . LYS B 1 125 ? 4.016 -21.359 7.125 1 88 125 LYS B CA 1
ATOM 2342 C C . LYS B 1 125 ? 2.658 -20.672 7.195 1 88 125 LYS B C 1
ATOM 2344 O O . LYS B 1 125 ? 2.566 -19.516 7.625 1 88 125 LYS B O 1
ATOM 2349 N N . SER B 1 126 ? 1.602 -21.234 6.633 1 92.5 126 SER B N 1
ATOM 2350 C CA . SER B 1 126 ? 0.271 -20.641 6.602 1 92.5 126 SER B CA 1
ATOM 2351 C C . SER B 1 126 ? -0.198 -20.266 8 1 92.5 126 SER B C 1
ATOM 2353 O O . SER B 1 126 ? -0.801 -19.203 8.195 1 92.5 126 SER B O 1
ATOM 2355 N N . VAL B 1 127 ? 0.157 -21.031 8.945 1 90.44 127 VAL B N 1
ATOM 2356 C CA . VAL B 1 127 ? -0.257 -20.766 10.32 1 90.44 127 VAL B CA 1
ATOM 2357 C C . VAL B 1 127 ? 0.46 -19.531 10.844 1 90.44 127 VAL B C 1
ATOM 2359 O O . VAL B 1 127 ? -0.161 -18.656 11.461 1 90.44 127 VAL B O 1
ATOM 2362 N N . GLU B 1 128 ? 1.71 -19.484 10.594 1 92.75 128 GLU B N 1
ATOM 2363 C CA . GLU B 1 128 ? 2.5 -18.344 11.023 1 92.75 128 GLU B CA 1
ATOM 2364 C C . GLU B 1 128 ? 2 -17.047 10.367 1 92.75 128 GLU B C 1
ATOM 2366 O O . GLU B 1 128 ? 1.938 -16 11.008 1 92.75 128 GLU B O 1
ATOM 2371 N N . ILE B 1 129 ? 1.698 -17.141 9.102 1 94.56 129 ILE B N 1
ATOM 2372 C CA . ILE B 1 129 ? 1.177 -15.992 8.375 1 94.56 129 ILE B CA 1
ATOM 2373 C C . ILE B 1 129 ? -0.146 -15.547 8.992 1 94.56 129 ILE B C 1
ATOM 2375 O O . ILE B 1 129 ? -0.359 -14.352 9.219 1 94.56 129 ILE B O 1
ATOM 2379 N N . GLY B 1 130 ? -1.002 -16.469 9.258 1 93.88 130 GLY B N 1
ATOM 2380 C CA . GLY B 1 130 ? -2.268 -16.172 9.906 1 93.88 130 GLY B CA 1
ATOM 2381 C C . GLY B 1 130 ? -2.1 -15.492 11.258 1 93.88 130 GLY B C 1
ATOM 2382 O O . GLY B 1 130 ? -2.768 -14.5 11.547 1 93.88 130 GLY B O 1
ATOM 2383 N N . ASP B 1 131 ? -1.188 -15.984 12.062 1 93.31 131 ASP B N 1
ATOM 2384 C CA . ASP B 1 131 ? -0.92 -15.422 13.383 1 93.31 131 ASP B CA 1
ATOM 2385 C C . ASP B 1 131 ? -0.425 -13.977 13.273 1 93.31 131 ASP B C 1
ATOM 2387 O O . ASP B 1 131 ? -0.842 -13.109 14.039 1 93.31 131 ASP B O 1
ATOM 2391 N N . LYS B 1 132 ? 0.381 -13.789 12.359 1 91.62 132 LYS B N 1
ATOM 2392 C CA . LYS B 1 132 ? 0.94 -12.453 12.156 1 91.62 132 LYS B CA 1
ATOM 2393 C C . LYS B 1 132 ? -0.143 -11.461 11.742 1 91.62 132 LYS B C 1
ATOM 2395 O O . LYS B 1 132 ? -0.18 -10.336 12.242 1 91.62 132 LYS B O 1
ATOM 2400 N N . LEU B 1 133 ? -1.004 -11.867 10.898 1 93.25 133 LEU B N 1
ATOM 2401 C CA . LEU B 1 133 ? -2.045 -10.984 10.383 1 93.25 133 LEU B CA 1
ATOM 2402 C C . LEU B 1 133 ? -3.119 -10.734 11.438 1 93.25 133 LEU B C 1
ATOM 2404 O O . LEU B 1 133 ? -3.703 -9.648 11.492 1 93.25 133 LEU B O 1
ATOM 2408 N N . GLU B 1 134 ? -3.35 -11.695 12.305 1 89 134 GLU B N 1
ATOM 2409 C CA . GLU B 1 134 ? -4.402 -11.586 13.312 1 89 134 GLU B CA 1
ATOM 2410 C C . GLU B 1 134 ? -3.912 -10.836 14.547 1 89 134 GLU B C 1
ATOM 2412 O O . GLU B 1 134 ? -4.641 -10.016 15.109 1 89 134 GLU B O 1
ATOM 2417 N N . ASP B 1 135 ? -2.734 -11.156 15 1 85.12 135 ASP B N 1
ATOM 2418 C CA . ASP B 1 135 ? -2.256 -10.664 16.281 1 85.12 135 ASP B CA 1
ATOM 2419 C C . ASP B 1 135 ? -1.496 -9.352 16.125 1 85.12 135 ASP B C 1
ATOM 2421 O O . ASP B 1 135 ? -1.738 -8.391 16.859 1 85.12 135 ASP B O 1
ATOM 2425 N N . GLU B 1 136 ? -0.602 -9.297 15.242 1 78.06 136 GLU B N 1
ATOM 2426 C CA . GLU B 1 136 ? 0.379 -8.219 15.203 1 78.06 136 GLU B CA 1
ATOM 2427 C C . GLU B 1 136 ? 0.067 -7.23 14.078 1 78.06 136 GLU B C 1
ATOM 2429 O O . GLU B 1 136 ? 0.302 -6.027 14.227 1 78.06 136 GLU B O 1
ATOM 2434 N N . GLY B 1 137 ? -0.63 -7.719 13.148 1 85.25 137 GLY B N 1
ATOM 2435 C CA . GLY B 1 137 ? -0.729 -6.91 11.945 1 85.25 137 GLY B CA 1
ATOM 2436 C C . GLY B 1 137 ? 0.616 -6.641 11.289 1 85.25 137 GLY B C 1
ATOM 2437 O O . GLY B 1 137 ? 1.652 -7.078 11.797 1 85.25 137 GLY B O 1
ATOM 2438 N N . LEU B 1 138 ? 0.585 -6.055 10.18 1 90.12 138 LEU B N 1
ATOM 2439 C CA . LEU B 1 138 ? 1.836 -5.648 9.547 1 90.12 138 LEU B CA 1
ATOM 2440 C C . LEU B 1 138 ? 2.426 -4.43 10.242 1 90.12 138 LEU B C 1
ATOM 2442 O O . LEU B 1 138 ? 1.69 -3.527 10.656 1 90.12 138 LEU B O 1
ATOM 2446 N N . GLU B 1 139 ? 3.611 -4.441 10.406 1 88.75 139 GLU B N 1
ATOM 2447 C CA . GLU B 1 139 ? 4.289 -3.322 11.055 1 88.75 139 GLU B CA 1
ATOM 2448 C C . GLU B 1 139 ? 4.527 -2.178 10.07 1 88.75 139 GLU B C 1
ATOM 2450 O O . GLU B 1 139 ? 4.8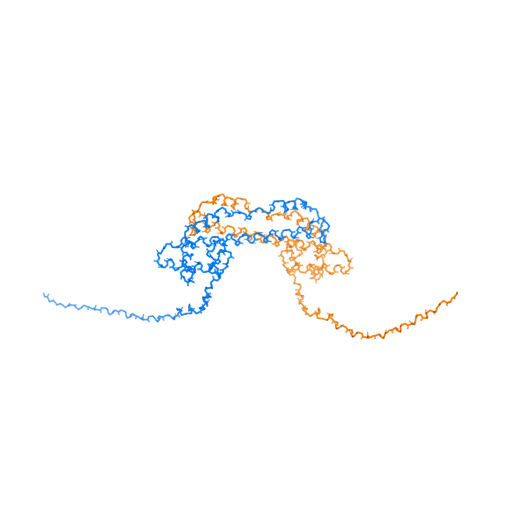71 -2.41 8.914 1 88.75 139 GLU B O 1
ATOM 2455 N N . GLY B 1 140 ? 4.277 -0.968 10.547 1 93 140 GLY B N 1
ATOM 2456 C CA . GLY B 1 140 ? 4.633 0.166 9.711 1 93 140 GLY B CA 1
ATOM 2457 C C . GLY B 1 140 ? 3.533 1.209 9.625 1 93 140 GLY B C 1
ATOM 2458 O O . GLY B 1 140 ? 3.787 2.355 9.25 1 93 140 GLY B O 1
ATOM 2459 N N . VAL B 1 141 ? 2.271 0.797 10.055 1 93.69 141 VAL B N 1
ATOM 2460 C CA . VAL B 1 141 ? 1.152 1.721 9.906 1 93.69 141 VAL B CA 1
ATOM 2461 C C . VAL B 1 141 ? 1.396 2.965 10.758 1 93.69 141 VAL B C 1
ATOM 2463 O O . VAL B 1 141 ? 0.981 4.066 10.391 1 93.69 141 VAL B O 1
ATOM 2466 N N . ASN B 1 142 ? 2.166 2.84 11.836 1 94.56 142 ASN B N 1
ATOM 2467 C CA . ASN B 1 142 ? 2.375 3.91 12.805 1 94.56 142 ASN B CA 1
ATOM 2468 C C . ASN B 1 142 ? 3.732 4.578 12.617 1 94.56 142 ASN B C 1
ATOM 2470 O O . ASN B 1 142 ? 4.219 5.273 13.508 1 94.56 142 ASN B O 1
ATOM 2474 N N . LEU B 1 143 ? 4.332 4.41 11.484 1 94.94 143 LEU B N 1
ATOM 2475 C CA . LEU B 1 143 ? 5.695 4.852 11.211 1 94.94 143 LEU B CA 1
ATOM 2476 C C . LEU B 1 143 ? 5.848 6.344 11.477 1 94.94 143 LEU B C 1
ATOM 2478 O O . LEU B 1 143 ? 6.855 6.781 12.039 1 94.94 143 LEU B O 1
ATOM 2482 N N . PHE B 1 144 ? 4.809 7.164 11.164 1 96.88 144 PHE B N 1
ATOM 2483 C CA . PHE B 1 144 ? 4.953 8.617 11.219 1 96.88 144 PHE B CA 1
ATOM 2484 C C . PHE B 1 144 ? 4.105 9.203 12.336 1 96.88 144 PHE B C 1
ATOM 2486 O O . PHE B 1 144 ? 3.904 10.414 12.398 1 96.88 144 PHE B O 1
ATOM 2493 N N . ASP B 1 145 ? 3.656 8.438 13.297 1 96.62 145 ASP B N 1
ATOM 2494 C CA . ASP B 1 145 ? 2.67 8.891 14.273 1 96.62 145 ASP B CA 1
ATOM 2495 C C . ASP B 1 145 ? 3.215 10.047 15.109 1 96.62 145 ASP B C 1
ATOM 2497 O O . ASP B 1 145 ? 2.529 11.047 15.312 1 96.62 145 ASP B O 1
ATOM 2501 N N . GLU B 1 146 ? 4.395 9.891 15.516 1 96.94 146 GLU B N 1
ATOM 2502 C CA . GLU B 1 146 ? 4.941 10.875 16.453 1 96.94 146 GLU B CA 1
ATOM 2503 C C . GLU B 1 146 ? 5.141 12.227 15.773 1 96.94 146 GLU B C 1
ATOM 2505 O O . GLU B 1 146 ? 4.613 13.242 16.234 1 96.94 146 GLU B O 1
ATOM 2510 N N . PRO B 1 147 ? 5.922 12.266 14.672 1 97.19 147 PRO B N 1
ATOM 2511 C CA . PRO B 1 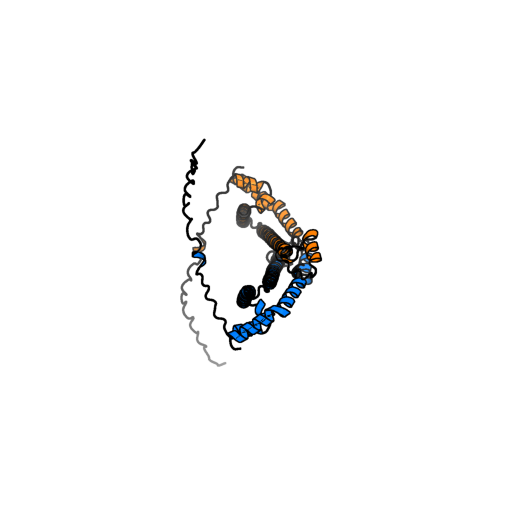147 ? 6.047 13.578 14.023 1 97.19 147 PRO B CA 1
ATOM 2512 C C . PRO B 1 147 ? 4.703 14.125 13.547 1 97.19 147 PRO B C 1
ATOM 2514 O O . PRO B 1 147 ? 4.492 15.344 13.562 1 97.19 147 PRO B O 1
ATOM 2517 N N . GLN B 1 148 ? 3.818 13.273 13.133 1 97.31 148 GLN B N 1
ATOM 2518 C CA . GLN B 1 148 ? 2.504 13.727 12.688 1 97.31 148 GLN B CA 1
ATOM 2519 C C . GLN B 1 148 ? 1.732 14.383 13.828 1 97.31 148 GLN B C 1
ATOM 2521 O O . GLN B 1 148 ? 1.097 15.422 13.633 1 97.31 148 GLN B O 1
ATOM 2526 N N . LYS B 1 149 ? 1.796 13.789 14.938 1 97.56 149 LYS B N 1
ATOM 2527 C CA . LYS B 1 149 ? 1.156 14.344 16.125 1 97.56 149 LYS B CA 1
ATOM 2528 C C . LYS B 1 149 ? 1.745 15.711 16.484 1 97.56 149 LYS B C 1
ATOM 2530 O O . LYS B 1 149 ? 1.012 16.625 16.844 1 97.56 149 LYS B O 1
ATOM 2535 N N . LYS B 1 150 ? 2.988 15.805 16.422 1 97.06 150 LYS B N 1
ATOM 2536 C CA . LYS B 1 150 ? 3.666 17.062 16.766 1 97.06 150 LYS B CA 1
ATOM 2537 C C . LYS B 1 150 ? 3.283 18.172 15.789 1 97.06 150 LYS B C 1
ATOM 2539 O O . LYS B 1 150 ? 3.02 19.297 16.203 1 97.06 150 LYS B O 1
ATOM 2544 N N . VAL B 1 151 ? 3.225 17.828 14.555 1 97.12 151 VAL B N 1
ATOM 2545 C CA . VAL B 1 151 ? 2.844 18.797 13.539 1 97.12 151 VAL B CA 1
ATOM 2546 C C . VAL B 1 151 ? 1.399 19.25 13.766 1 97.12 151 VAL B C 1
ATOM 2548 O O . VAL B 1 151 ? 1.089 20.438 13.688 1 97.12 151 VAL B O 1
ATOM 2551 N N . LYS B 1 152 ? 0.549 18.344 14.023 1 97.81 152 LYS B N 1
ATOM 2552 C CA . LYS B 1 152 ? -0.851 18.656 14.297 1 97.81 152 LYS B CA 1
ATOM 2553 C C . LYS B 1 152 ? -0.983 19.578 15.508 1 97.81 152 LYS B C 1
ATOM 2555 O O . LYS B 1 152 ? -1.776 20.516 15.492 1 97.81 152 LYS B O 1
ATOM 2560 N N . LYS B 1 153 ? -0.193 19.312 16.5 1 97.38 153 LYS B N 1
ATOM 2561 C CA . LYS B 1 153 ? -0.206 20.156 17.688 1 97.38 153 LYS B CA 1
ATOM 2562 C C . LYS B 1 153 ? 0.243 21.578 17.375 1 97.38 153 LYS B C 1
ATOM 2564 O O . LYS B 1 153 ? -0.34 22.531 17.875 1 97.38 153 LYS B O 1
ATOM 2569 N N . LYS B 1 154 ? 1.263 21.719 16.562 1 95.69 154 LYS B N 1
ATOM 2570 C CA . LYS B 1 154 ? 1.741 23.031 16.172 1 95.69 154 LYS B CA 1
ATOM 2571 C C . LYS B 1 154 ? 0.659 23.812 15.422 1 95.69 154 LYS B C 1
ATOM 2573 O O . LYS B 1 154 ? 0.484 25.016 15.641 1 95.69 154 LYS B O 1
ATOM 2578 N N . LEU B 1 155 ? -0.006 23.094 14.617 1 97.06 155 LEU B N 1
ATOM 2579 C CA . LEU B 1 155 ? -1.104 23.719 13.898 1 97.06 155 LEU B CA 1
ATOM 2580 C C . LEU B 1 155 ? -2.213 24.141 14.859 1 97.06 155 LEU B C 1
ATOM 2582 O O . LEU B 1 155 ? -2.717 25.266 14.773 1 97.06 155 LEU B O 1
ATOM 2586 N N . ALA B 1 156 ? -2.531 23.25 15.719 1 97.62 156 ALA B N 1
ATOM 2587 C CA . ALA B 1 156 ? -3.629 23.453 16.656 1 97.62 156 ALA B CA 1
ATOM 2588 C C . ALA B 1 156 ? -3.334 24.641 17.594 1 97.62 156 ALA B C 1
ATOM 2590 O O . ALA B 1 156 ? -4.227 25.422 17.891 1 97.62 156 ALA B O 1
ATOM 2591 N N . ASP B 1 157 ? -2.096 24.703 17.984 1 96.62 157 ASP B N 1
ATOM 2592 C CA . ASP B 1 157 ? -1.699 25.719 18.953 1 96.62 157 ASP B CA 1
ATOM 2593 C C . ASP B 1 157 ? -1.374 27.047 18.281 1 96.62 157 ASP B C 1
ATOM 2595 O O . ASP B 1 157 ? -1.082 28.031 18.953 1 96.62 157 ASP B O 1
ATOM 2599 N N . GLY B 1 158 ? -1.472 27.109 16.953 1 93.44 158 GLY B N 1
ATOM 2600 C CA . GLY B 1 158 ? -1.109 28.297 16.203 1 93.44 158 GLY B CA 1
ATOM 2601 C C . GLY B 1 158 ? -2.195 28.766 15.258 1 93.44 158 GLY B C 1
ATOM 2602 O O . GLY B 1 158 ? -3.23 29.281 15.695 1 93.44 158 GLY B O 1
ATOM 2603 N N . VAL B 1 159 ? -1.97 28.531 14.008 1 95.25 159 VAL B N 1
ATOM 2604 C CA . VAL B 1 159 ? -2.732 29.172 12.938 1 95.25 159 VAL B CA 1
ATOM 2605 C C . VAL B 1 159 ? -4.176 28.672 12.961 1 95.25 159 VAL B C 1
ATOM 2607 O O . VAL B 1 159 ? -5.074 29.312 12.43 1 95.25 159 VAL B O 1
ATOM 2610 N N . TYR B 1 160 ? -4.375 27.531 13.555 1 97.44 160 TYR B N 1
ATOM 2611 C CA . TYR B 1 160 ? -5.738 27.031 13.648 1 97.44 160 TYR B CA 1
ATOM 2612 C C . TYR B 1 160 ? -6.609 27.969 14.469 1 97.44 160 TYR B C 1
ATOM 2614 O O . TYR B 1 160 ? -7.781 28.188 14.148 1 97.44 160 TYR B O 1
ATOM 2622 N N . ILE B 1 161 ? -6.094 28.469 15.508 1 96.62 161 ILE B N 1
ATOM 2623 C CA . ILE B 1 161 ? -6.828 29.422 16.328 1 96.62 161 ILE B CA 1
ATOM 2624 C C . ILE B 1 161 ? -7.223 30.625 15.492 1 96.62 161 ILE B C 1
ATOM 2626 O O . ILE B 1 161 ? -8.375 31.078 15.531 1 96.62 161 ILE B O 1
ATOM 2630 N N . ASN B 1 162 ? -6.258 31.156 14.711 1 94.69 162 ASN B N 1
ATOM 2631 C CA . ASN B 1 162 ? -6.52 32.281 13.82 1 94.69 162 ASN B CA 1
ATOM 2632 C C . ASN B 1 162 ? -7.586 31.938 12.781 1 94.69 162 ASN B C 1
ATOM 2634 O O . ASN B 1 162 ? -8.422 32.781 12.438 1 94.69 162 ASN B O 1
ATOM 2638 N N . PHE B 1 163 ? -7.508 30.75 12.289 1 96.69 163 PHE B N 1
ATOM 2639 C CA . PHE B 1 163 ? -8.484 30.281 11.312 1 96.69 163 PHE B CA 1
ATOM 2640 C C . PHE B 1 163 ? -9.891 30.281 11.906 1 96.69 163 PHE B C 1
ATOM 2642 O O . PHE B 1 163 ? -10.836 30.734 11.266 1 96.69 163 PHE B O 1
ATOM 2649 N N . CYS B 1 164 ? -10.086 29.75 13.117 1 96.81 164 CYS B N 1
ATOM 2650 C CA . CYS B 1 164 ? -11.383 29.703 13.781 1 96.81 164 CYS B CA 1
ATOM 2651 C C . CYS B 1 164 ? -11.945 31.109 13.977 1 96.81 164 CYS B C 1
ATOM 2653 O O . CYS B 1 164 ? -13.133 31.344 13.758 1 96.81 164 CYS B O 1
ATOM 2655 N N . LEU B 1 165 ? -11.102 32.031 14.359 1 95.31 165 LEU B N 1
ATOM 2656 C CA . LEU B 1 165 ? -11.516 33.406 14.539 1 95.31 165 LEU B CA 1
ATOM 2657 C C . LEU B 1 165 ? -11.984 34.031 13.219 1 95.31 165 LEU B C 1
ATOM 2659 O O . LEU B 1 165 ? -12.984 34.75 13.18 1 95.31 165 LEU B O 1
ATOM 2663 N N . ASP B 1 166 ? -11.219 33.656 12.234 1 94.06 166 ASP B N 1
ATOM 2664 C CA . ASP B 1 166 ? -11.555 34.188 10.906 1 94.06 166 ASP B CA 1
ATOM 2665 C C . ASP B 1 166 ? -12.906 33.656 10.438 1 94.06 166 ASP B C 1
ATOM 2667 O O . ASP B 1 166 ? -13.711 34.406 9.883 1 94.06 166 ASP B O 1
ATOM 2671 N N . ILE B 1 167 ? -13.156 32.375 10.609 1 94.25 167 ILE B N 1
ATOM 2672 C CA . ILE B 1 167 ? -14.406 31.734 10.219 1 94.25 167 ILE B CA 1
ATOM 2673 C C . ILE B 1 167 ? -15.562 32.344 11 1 94.25 167 ILE B C 1
ATOM 2675 O O . ILE B 1 167 ? -16.625 32.625 10.438 1 94.25 167 ILE B O 1
ATOM 2679 N N . LYS B 1 168 ? -15.422 32.562 12.25 1 93.88 168 LYS B N 1
ATOM 2680 C CA . LYS B 1 168 ? -16.453 33.125 13.102 1 93.88 168 LYS B CA 1
ATOM 2681 C C . LYS B 1 168 ? -16.781 34.562 12.656 1 93.88 168 LYS B C 1
ATOM 2683 O O . LYS B 1 168 ? -17.953 34.969 12.641 1 93.88 168 LYS B O 1
ATOM 2688 N N . LYS B 1 169 ? -15.797 35.281 12.312 1 93.5 169 LYS B N 1
ATOM 2689 C CA . LYS B 1 169 ? -16 36.656 11.828 1 93.5 169 LYS B CA 1
ATOM 2690 C C . LYS B 1 169 ? -16.734 36.656 10.492 1 93.5 169 LYS B C 1
ATOM 2692 O O . LYS B 1 169 ? -17.672 37.438 10.289 1 93.5 169 LYS B O 1
ATOM 2697 N N . LYS B 1 170 ? -16.312 35.75 9.523 1 91.31 170 LYS B N 1
ATOM 2698 C CA . LYS B 1 170 ? -16.859 35.688 8.172 1 91.31 170 LYS B CA 1
ATOM 2699 C C . LYS B 1 170 ? -18.297 35.188 8.18 1 91.31 170 LYS B C 1
ATOM 2701 O O . LYS B 1 170 ? -19.125 35.625 7.375 1 91.31 170 LYS B O 1
ATOM 2706 N N . LEU B 1 171 ? -18.562 34.312 9.078 1 90.25 171 LEU B N 1
ATOM 2707 C CA . LEU B 1 171 ? -19.875 33.688 9.07 1 90.25 171 LEU B CA 1
ATOM 2708 C C . LEU B 1 171 ? -20.734 34.25 10.203 1 90.25 171 LEU B C 1
ATOM 2710 O O . LEU B 1 171 ? -21.906 33.875 10.328 1 90.25 171 LEU B O 1
ATOM 2714 N N . LYS B 1 172 ? -20.359 35.188 10.891 1 87.31 172 LYS B N 1
ATOM 2715 C CA . LYS B 1 172 ? -21.078 35.781 12.016 1 87.31 172 LYS B CA 1
ATOM 2716 C C . LYS B 1 172 ? -21.594 34.688 12.961 1 87.31 172 LYS B C 1
ATOM 2718 O O . LYS B 1 172 ? -22.797 34.594 13.227 1 87.31 172 LYS B O 1
ATOM 2723 N N . LEU B 1 173 ? -20.594 33.844 13.336 1 78.69 173 LEU B N 1
ATOM 2724 C CA . LEU B 1 173 ? -20.891 32.781 14.273 1 78.69 173 LEU B CA 1
ATOM 2725 C C . LEU B 1 173 ? -20.75 33.25 15.719 1 78.69 173 LEU B C 1
ATOM 2727 O O . LEU B 1 173 ? -19.891 34.094 16.016 1 78.69 173 LEU B O 1
#

InterPro domains:
  IPR016137 RGS domain [PF00615] (50-164)
  IPR016137 RGS domain [PR01301] (46-67)
  IPR016137 RGS domain [PR01301] (103-126)
  IPR016137 RGS domain [PS50132] (49-163)
  IPR016137 RGS domain [SM00315] (49-164)
  IPR036305 RGS domain superfamily [SSF48097] (39-164)
  IPR044926 RGS, subdomain 2 [G3DSA:1.10.167.10] (17-172)

Organism: Scylla paramamosain (NCBI:txid85552)